Protein AF-Q6TP23-F1 (afdb_monomer_lite)

Structure (mmCIF, N/CA/C/O backbone):
data_AF-Q6TP23-F1
#
_entry.id   AF-Q6TP23-F1
#
loop_
_atom_site.group_PDB
_atom_site.id
_atom_site.type_symbol
_atom_site.label_atom_id
_atom_site.label_alt_id
_atom_site.label_comp_id
_atom_site.label_asym_id
_atom_site.label_entity_id
_atom_site.label_seq_id
_atom_site.pdbx_PDB_ins_code
_atom_site.Cartn_x
_atom_site.Cartn_y
_atom_site.Cartn_z
_atom_site.occupancy
_atom_site.B_iso_or_equiv
_atom_site.auth_seq_id
_atom_site.auth_comp_id
_atom_site.auth_asym_id
_atom_site.auth_atom_id
_atom_site.pdbx_PDB_model_num
ATOM 1 N N . MET A 1 1 ? 5.379 11.340 -31.613 1.00 33.22 1 MET A N 1
ATOM 2 C CA . MET A 1 1 ? 6.826 11.060 -31.700 1.00 33.22 1 MET A CA 1
ATOM 3 C C . MET A 1 1 ? 7.303 10.977 -30.271 1.00 33.22 1 MET A C 1
ATOM 5 O O . MET A 1 1 ? 7.475 12.017 -29.648 1.00 33.22 1 MET A O 1
ATOM 9 N N . ASP A 1 2 ? 7.389 9.763 -29.736 1.00 36.03 2 ASP A N 1
ATOM 10 C CA . ASP A 1 2 ? 7.805 9.546 -28.353 1.00 36.03 2 ASP A CA 1
ATOM 11 C C . ASP A 1 2 ? 9.316 9.738 -28.272 1.00 36.03 2 ASP A C 1
ATOM 13 O O . ASP A 1 2 ? 10.090 9.051 -28.941 1.00 36.03 2 ASP A O 1
ATOM 17 N N . SER A 1 3 ? 9.740 10.750 -27.520 1.00 38.44 3 SER A N 1
ATOM 18 C CA . SER A 1 3 ? 11.152 11.009 -27.288 1.00 38.44 3 SER A CA 1
ATOM 19 C C . SER A 1 3 ? 11.646 10.037 -26.224 1.00 38.44 3 SER A C 1
ATOM 21 O O . SER A 1 3 ? 11.425 10.254 -25.033 1.00 38.44 3 SER A O 1
ATOM 23 N N . ILE A 1 4 ? 12.328 8.975 -26.644 1.00 45.53 4 ILE A N 1
ATOM 24 C CA . ILE A 1 4 ? 13.200 8.216 -25.747 1.00 45.53 4 ILE A CA 1
ATOM 25 C C . ILE A 1 4 ? 14.318 9.177 -25.330 1.00 45.53 4 ILE A C 1
ATOM 27 O O . ILE A 1 4 ? 15.206 9.488 -26.123 1.00 45.53 4 ILE A O 1
ATOM 31 N N . SER A 1 5 ? 14.255 9.710 -24.111 1.00 45.00 5 SER A N 1
ATOM 32 C CA . SER A 1 5 ? 15.347 10.498 -23.541 1.00 45.00 5 SER A CA 1
ATOM 33 C C . SER A 1 5 ? 16.314 9.553 -22.839 1.00 45.00 5 SER A C 1
ATOM 35 O O . SER A 1 5 ? 15.939 8.878 -21.885 1.00 45.00 5 SER A O 1
ATOM 37 N N . THR A 1 6 ? 17.553 9.497 -23.317 1.00 44.66 6 THR A N 1
ATOM 38 C CA . THR A 1 6 ? 18.648 8.782 -22.648 1.00 44.66 6 THR A CA 1
ATOM 39 C C . THR A 1 6 ? 19.522 9.818 -21.942 1.00 44.66 6 THR A C 1
ATOM 41 O O . THR A 1 6 ? 20.080 10.680 -22.620 1.00 44.66 6 THR A O 1
ATOM 44 N N . SER A 1 7 ? 19.631 9.766 -20.612 1.00 44.66 7 SER A N 1
ATOM 45 C CA . SER A 1 7 ? 20.560 10.595 -19.827 1.00 44.66 7 SER A CA 1
ATOM 46 C C . SER A 1 7 ? 21.651 9.733 -19.180 1.00 44.66 7 SER A C 1
ATOM 48 O O . SER A 1 7 ? 21.477 8.532 -18.966 1.00 44.66 7 SER A O 1
ATOM 50 N N . PHE A 1 8 ? 22.817 10.337 -18.934 1.00 44.94 8 PHE A N 1
ATOM 51 C CA . PHE A 1 8 ? 23.915 9.728 -18.182 1.00 44.94 8 PHE A CA 1
ATOM 52 C C . PHE A 1 8 ? 23.836 10.218 -16.737 1.00 44.94 8 PHE A C 1
ATOM 54 O O . PHE A 1 8 ? 24.145 11.379 -16.481 1.00 44.94 8 PHE A O 1
ATOM 61 N N . GLU A 1 9 ? 23.466 9.336 -15.809 1.00 53.16 9 GLU A N 1
ATOM 62 C CA . GLU A 1 9 ? 23.389 9.677 -14.385 1.00 53.16 9 GLU A CA 1
ATOM 63 C C . GLU A 1 9 ? 24.645 9.227 -13.633 1.00 53.16 9 GLU A C 1
ATOM 65 O O . GLU A 1 9 ? 25.113 8.090 -13.765 1.00 53.16 9 GLU A O 1
ATOM 70 N N . TYR A 1 10 ? 25.207 10.135 -12.835 1.00 52.50 10 TYR A N 1
ATOM 71 C CA . TYR A 1 10 ? 26.407 9.891 -12.041 1.00 52.50 10 TYR A CA 1
ATOM 72 C C . TYR A 1 10 ? 26.031 9.465 -10.625 1.00 52.50 10 TYR A C 1
ATOM 74 O O . TYR A 1 10 ? 26.006 10.297 -9.733 1.00 52.50 10 TYR A O 1
ATOM 82 N N . GLY A 1 11 ? 25.827 8.166 -10.410 1.00 64.12 11 GLY A N 1
ATOM 83 C CA . GLY A 1 11 ? 25.657 7.603 -9.068 1.00 64.12 11 GLY A CA 1
ATOM 84 C C . GLY A 1 11 ? 24.251 7.084 -8.791 1.00 64.12 11 GLY A C 1
ATOM 85 O O . GLY A 1 11 ? 23.272 7.470 -9.417 1.00 64.12 11 GLY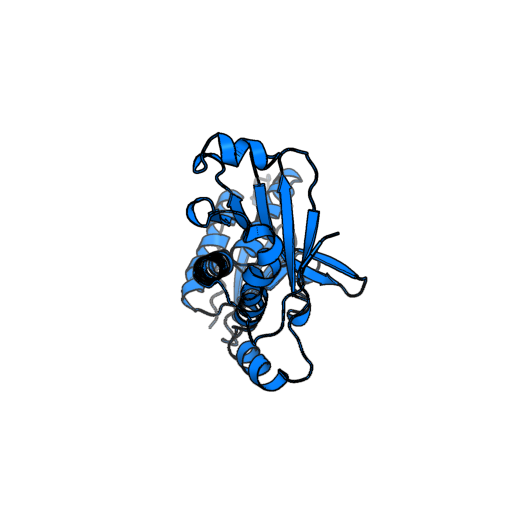 A O 1
ATOM 86 N N . LEU A 1 12 ? 24.158 6.129 -7.865 1.00 70.00 12 LEU A N 1
ATOM 87 C CA . LEU A 1 12 ? 22.912 5.425 -7.554 1.00 70.00 12 LEU A CA 1
ATOM 88 C C . LEU A 1 12 ? 21.881 6.309 -6.825 1.00 70.00 12 LEU A C 1
ATOM 90 O O . LEU A 1 12 ? 20.696 5.996 -6.850 1.00 70.00 12 LEU A O 1
ATOM 94 N N . SER A 1 13 ? 22.301 7.402 -6.184 1.00 72.19 13 SER A N 1
ATOM 95 C CA . SER A 1 13 ? 21.390 8.350 -5.524 1.00 72.19 13 SER A CA 1
ATOM 96 C C . SER A 1 13 ? 20.631 9.201 -6.545 1.00 72.19 13 SER A C 1
ATOM 98 O O . SER A 1 13 ? 19.446 9.484 -6.374 1.00 72.19 13 SER A O 1
ATOM 100 N N . GLU A 1 14 ? 21.307 9.563 -7.630 1.00 73.50 14 GLU A N 1
ATOM 101 C CA . GLU A 1 14 ? 20.796 10.315 -8.768 1.00 73.50 14 GLU A CA 1
ATOM 102 C C . GLU A 1 14 ? 19.734 9.490 -9.507 1.00 73.50 14 GLU A C 1
ATOM 104 O O . GLU A 1 14 ? 18.665 10.010 -9.814 1.00 73.50 14 GLU A O 1
ATOM 109 N N . ILE A 1 15 ? 19.948 8.172 -9.640 1.00 74.00 15 ILE A N 1
ATOM 110 C CA . ILE A 1 15 ? 18.939 7.211 -10.127 1.00 74.00 15 ILE A CA 1
ATOM 111 C C . ILE A 1 15 ? 17.637 7.319 -9.325 1.00 74.00 15 ILE A C 1
ATOM 113 O O . ILE A 1 15 ? 16.556 7.463 -9.893 1.00 74.00 15 ILE A O 1
ATOM 117 N N . MET A 1 16 ? 17.733 7.267 -7.994 1.00 77.94 16 MET A N 1
ATOM 118 C CA . MET A 1 16 ? 16.563 7.334 -7.109 1.00 77.94 16 MET A CA 1
ATOM 119 C C . MET A 1 16 ? 15.837 8.675 -7.225 1.00 77.94 16 MET A C 1
ATOM 121 O O . MET A 1 16 ? 14.608 8.733 -7.134 1.00 77.94 16 MET A O 1
ATOM 125 N N . TRP A 1 17 ? 16.595 9.761 -7.387 1.00 77.62 17 TRP A N 1
ATOM 126 C CA . TRP A 1 17 ? 16.044 11.100 -7.545 1.00 77.62 17 TRP A CA 1
ATOM 127 C C . TRP A 1 17 ? 15.316 11.259 -8.882 1.00 77.62 17 TRP A C 1
ATOM 129 O O . TRP A 1 17 ? 14.165 11.689 -8.872 1.00 77.62 17 TRP A O 1
ATOM 139 N N . GLU A 1 18 ? 15.926 10.842 -9.993 1.00 74.31 18 GLU A N 1
ATOM 140 C CA . GLU A 1 18 ? 15.329 10.914 -11.332 1.00 74.31 18 GLU A CA 1
ATOM 141 C C . GLU A 1 18 ? 14.050 10.083 -11.425 1.00 74.31 18 GLU A C 1
ATOM 143 O O . GLU A 1 18 ? 13.027 10.579 -11.890 1.00 74.31 18 GLU A O 1
ATOM 148 N N . VAL A 1 19 ? 14.038 8.850 -10.899 1.00 75.12 19 VAL A N 1
ATOM 149 C CA . VAL A 1 19 ? 12.806 8.037 -10.860 1.00 75.12 19 VAL A CA 1
ATOM 150 C C . VAL A 1 19 ? 11.687 8.789 -10.146 1.00 75.12 19 VAL A C 1
ATOM 152 O O . VAL A 1 19 ? 10.584 8.912 -10.679 1.00 75.12 19 VAL A O 1
ATOM 155 N N . ARG A 1 20 ? 11.970 9.352 -8.966 1.00 78.56 20 ARG A N 1
ATOM 156 C CA . ARG A 1 20 ? 10.987 10.145 -8.214 1.00 78.56 20 ARG A CA 1
ATOM 157 C C . ARG A 1 20 ? 10.549 11.389 -8.972 1.00 78.56 20 ARG A C 1
ATOM 159 O O . ARG A 1 20 ? 9.374 11.740 -8.918 1.00 78.56 20 ARG A O 1
ATOM 166 N N . ASP A 1 21 ? 11.468 12.080 -9.629 1.00 77.31 21 ASP A N 1
ATOM 167 C CA . ASP A 1 21 ? 11.173 13.305 -10.362 1.00 77.31 21 ASP A CA 1
ATOM 168 C C . ASP A 1 21 ? 10.304 13.025 -11.594 1.00 77.31 21 ASP A C 1
ATOM 170 O O . ASP A 1 21 ? 9.291 13.695 -11.800 1.00 77.31 21 ASP A O 1
ATOM 174 N N . VAL A 1 22 ? 10.606 11.968 -12.353 1.00 73.94 22 VAL A N 1
ATOM 175 C CA . VAL A 1 22 ? 9.767 11.518 -13.468 1.00 73.94 22 VAL A CA 1
ATOM 176 C C . VAL A 1 22 ? 8.383 11.115 -12.955 1.00 73.94 22 VAL A C 1
ATOM 178 O O . VAL A 1 22 ? 7.391 11.597 -13.506 1.00 73.94 22 VAL A O 1
ATOM 181 N N . ILE A 1 23 ? 8.292 10.325 -11.877 1.00 73.50 23 ILE A N 1
ATOM 182 C CA . ILE A 1 23 ? 7.012 9.951 -11.249 1.00 73.50 23 ILE A CA 1
ATOM 183 C C . ILE A 1 23 ? 6.206 11.200 -10.850 1.00 73.50 23 ILE A C 1
ATOM 185 O O . ILE A 1 23 ? 5.032 11.327 -11.201 1.00 73.50 23 ILE A O 1
ATOM 189 N N . LYS A 1 24 ? 6.835 12.182 -10.196 1.00 74.38 24 LYS A N 1
ATOM 190 C CA . LYS A 1 24 ? 6.180 13.443 -9.809 1.00 74.38 24 LYS A CA 1
ATOM 191 C C . LYS A 1 24 ? 5.717 14.256 -11.013 1.00 74.38 24 LYS A C 1
ATOM 193 O O . LYS A 1 24 ? 4.584 14.734 -11.028 1.00 74.38 24 LYS A O 1
ATOM 198 N N . LYS A 1 25 ? 6.559 14.384 -12.041 1.00 69.44 25 LYS A N 1
ATOM 199 C CA . LYS A 1 25 ? 6.236 15.092 -13.289 1.00 69.44 25 LYS A CA 1
ATOM 200 C C . LYS A 1 25 ? 5.057 14.451 -14.016 1.00 69.44 25 LYS A C 1
ATOM 202 O O . LYS A 1 25 ? 4.281 15.168 -14.649 1.00 69.44 25 LYS A O 1
ATOM 207 N N . VAL A 1 26 ? 4.908 13.125 -13.946 1.00 64.56 26 VAL A N 1
ATOM 208 C CA . VAL A 1 26 ? 3.738 12.441 -14.517 1.00 64.56 26 VAL A CA 1
ATOM 209 C C . VAL A 1 26 ? 2.519 12.445 -13.594 1.00 64.56 26 VAL A C 1
ATOM 211 O O . VAL A 1 26 ? 1.399 12.309 -14.081 1.00 64.56 26 VAL A O 1
ATOM 214 N N . GLY A 1 27 ? 2.699 12.688 -12.293 1.00 59.81 27 GLY A N 1
ATOM 215 C CA . GLY A 1 27 ? 1.609 12.826 -11.322 1.00 59.81 27 GLY A CA 1
ATOM 216 C C . GLY A 1 27 ? 0.589 13.914 -11.687 1.00 59.81 27 GLY A C 1
ATOM 217 O O . GLY A 1 27 ? -0.585 13.805 -11.341 1.00 59.81 27 GLY A O 1
ATOM 218 N N . HIS A 1 28 ? 0.991 14.917 -12.476 1.00 57.16 28 HIS A N 1
ATOM 219 C CA . HIS A 1 28 ? 0.093 15.945 -13.014 1.00 57.16 28 HIS A CA 1
ATOM 220 C C . HIS A 1 28 ? -0.960 15.424 -14.014 1.00 57.16 28 HIS A C 1
ATOM 222 O O . HIS A 1 28 ? -1.916 16.146 -14.291 1.00 57.16 28 HIS A O 1
ATOM 228 N N . TYR A 1 29 ? -0.822 14.201 -14.545 1.00 55.97 29 TYR A N 1
ATOM 229 C CA . TYR A 1 29 ? -1.768 13.609 -15.506 1.00 55.97 29 TYR A CA 1
ATOM 230 C C . TYR A 1 29 ? -2.930 12.829 -14.848 1.00 55.97 29 TYR A C 1
ATOM 232 O O . TYR A 1 29 ? -3.786 12.310 -15.554 1.00 55.97 29 TYR A O 1
ATOM 240 N N . TYR A 1 30 ? -3.012 12.825 -13.508 1.00 53.94 30 TYR A N 1
ATOM 241 C CA . TYR A 1 30 ? -4.154 12.410 -12.671 1.00 53.94 30 TYR A CA 1
ATOM 242 C C . TYR A 1 30 ? -4.983 11.207 -13.160 1.00 53.94 30 TYR A C 1
ATOM 244 O O . TYR A 1 30 ? -6.162 11.326 -13.512 1.00 53.94 30 TYR A O 1
ATOM 252 N N . THR A 1 31 ? -4.419 10.015 -13.000 1.00 58.22 31 THR A N 1
ATOM 253 C CA . THR A 1 31 ? -5.204 8.811 -12.695 1.00 58.22 31 THR A CA 1
ATOM 254 C C . THR A 1 31 ? -4.613 8.135 -11.471 1.00 58.22 31 THR A C 1
ATOM 256 O O . THR A 1 31 ? -3.393 8.081 -11.330 1.00 58.22 31 THR A O 1
ATOM 259 N N . GLU A 1 32 ? -5.473 7.643 -10.585 1.00 69.94 32 GLU A N 1
ATOM 260 C CA . GLU A 1 32 ? -5.062 6.962 -9.352 1.00 69.94 32 GLU A CA 1
ATOM 261 C C . GLU A 1 32 ? -4.487 5.574 -9.660 1.00 69.94 32 GLU A C 1
ATOM 263 O O . GLU A 1 32 ? -3.600 5.113 -8.956 1.00 69.94 32 GLU A O 1
ATOM 268 N N . ASP A 1 33 ? -4.889 4.951 -10.768 1.00 84.62 33 ASP A N 1
ATOM 269 C CA . ASP A 1 33 ? -4.410 3.629 -11.185 1.00 84.62 33 ASP A CA 1
ATOM 270 C C . ASP A 1 33 ? -3.116 3.693 -12.027 1.00 84.62 33 ASP A C 1
ATOM 272 O O . ASP A 1 33 ? -2.962 2.962 -13.004 1.00 84.62 33 ASP A O 1
ATOM 276 N N . MET A 1 34 ? -2.187 4.600 -11.706 1.00 83.00 34 MET A N 1
ATOM 277 C CA . MET A 1 34 ? -0.880 4.633 -12.378 1.00 83.00 34 MET A CA 1
ATOM 278 C C . MET A 1 34 ? -0.131 3.315 -12.139 1.00 83.00 34 MET A C 1
ATOM 280 O O . MET A 1 34 ? -0.075 2.833 -11.003 1.00 83.00 34 MET A O 1
ATOM 284 N N . HIS A 1 35 ? 0.473 2.772 -13.199 1.00 87.88 35 HIS A N 1
ATOM 285 C CA . HIS A 1 35 ? 1.280 1.555 -13.142 1.00 87.88 35 HIS A CA 1
ATOM 286 C C . HIS A 1 35 ? 2.760 1.876 -13.351 1.00 87.88 35 HIS A C 1
ATOM 288 O O . HIS A 1 35 ? 3.132 2.537 -14.321 1.00 87.88 35 HIS A O 1
ATOM 294 N N . ILE A 1 36 ? 3.598 1.410 -12.426 1.00 88.19 36 ILE A N 1
ATOM 295 C CA . ILE A 1 36 ? 5.059 1.476 -12.521 1.00 88.19 36 ILE A CA 1
ATOM 296 C C . ILE A 1 36 ? 5.606 0.069 -12.749 1.00 88.19 36 ILE A C 1
ATOM 298 O O . ILE A 1 36 ? 5.349 -0.833 -11.960 1.00 88.19 36 ILE A O 1
ATOM 302 N N . SER A 1 37 ? 6.397 -0.127 -13.795 1.00 88.81 37 SER A N 1
ATOM 303 C CA . SER A 1 37 ? 7.132 -1.372 -14.016 1.00 88.81 37 SER A CA 1
ATOM 304 C C . SER A 1 37 ? 8.625 -1.122 -13.835 1.00 88.81 37 SER A C 1
ATOM 306 O O . SER A 1 37 ? 9.180 -0.224 -14.462 1.00 88.81 37 SER A O 1
ATOM 308 N N . ILE A 1 38 ? 9.270 -1.902 -12.968 1.00 86.62 38 ILE A N 1
ATOM 309 C CA . ILE A 1 38 ? 10.708 -1.865 -12.705 1.00 86.62 38 ILE A CA 1
ATOM 310 C C . ILE A 1 38 ? 11.300 -3.208 -13.120 1.00 86.62 38 ILE A C 1
ATOM 312 O O . ILE A 1 38 ? 10.941 -4.250 -12.574 1.00 86.62 38 ILE A O 1
ATOM 316 N N . LYS A 1 39 ? 12.246 -3.178 -14.064 1.00 86.69 39 LYS A N 1
ATOM 317 C CA . LYS A 1 39 ? 12.964 -4.366 -14.539 1.00 86.69 39 LYS A CA 1
ATOM 318 C C . LYS A 1 39 ? 14.474 -4.154 -14.533 1.00 86.69 39 LYS A C 1
ATOM 320 O O . LYS A 1 39 ? 15.004 -3.245 -15.167 1.00 86.69 39 LYS A O 1
ATOM 325 N N . HIS A 1 40 ? 15.184 -5.028 -13.837 1.00 83.12 40 HIS A N 1
ATOM 326 C CA . HIS A 1 40 ? 16.628 -5.021 -13.664 1.00 83.12 40 HIS A CA 1
ATOM 327 C C . HIS A 1 40 ? 17.250 -5.937 -14.722 1.00 83.12 40 HIS A C 1
ATOM 329 O O . HIS A 1 40 ? 17.404 -7.141 -14.525 1.00 83.12 40 HIS A O 1
ATOM 335 N N . THR A 1 41 ? 17.640 -5.354 -15.853 1.00 82.06 41 THR A N 1
ATOM 336 C CA . THR A 1 41 ? 18.361 -6.034 -16.938 1.00 82.06 41 THR A CA 1
ATOM 337 C C . THR A 1 41 ? 19.825 -5.595 -16.915 1.00 82.06 41 THR A C 1
ATOM 339 O O . THR A 1 41 ? 20.288 -4.890 -17.808 1.00 82.06 41 THR A O 1
ATOM 342 N N . TYR A 1 42 ? 20.565 -5.944 -15.857 1.00 78.75 42 TYR A N 1
ATOM 343 C CA . TYR A 1 42 ? 21.884 -5.355 -15.596 1.00 78.75 42 TYR A CA 1
ATOM 344 C C . TYR A 1 42 ? 22.837 -5.363 -16.809 1.00 78.75 42 TYR A C 1
ATOM 346 O O . TYR A 1 42 ? 22.924 -6.369 -17.515 1.00 78.75 42 TYR A O 1
ATOM 354 N N . PRO A 1 43 ? 23.586 -4.266 -17.044 1.00 73.50 43 PRO A N 1
ATOM 355 C CA . PRO A 1 43 ? 23.718 -3.056 -16.211 1.00 73.50 43 PRO A CA 1
ATOM 356 C C . PRO A 1 43 ? 22.556 -2.050 -16.344 1.00 73.50 43 PRO A C 1
ATOM 358 O O . PRO A 1 43 ? 22.623 -0.947 -15.800 1.00 73.50 43 PRO A O 1
ATOM 361 N N . TRP A 1 44 ? 21.508 -2.415 -17.080 1.00 79.06 44 TRP A N 1
ATOM 362 C CA . TRP A 1 44 ? 20.349 -1.582 -17.364 1.00 79.06 44 TRP A CA 1
ATOM 363 C C . TRP A 1 44 ? 19.258 -1.774 -16.321 1.00 79.06 44 TRP A C 1
ATOM 365 O O . TRP A 1 44 ? 18.989 -2.888 -15.871 1.00 79.06 44 TRP A O 1
ATOM 375 N N . ILE A 1 45 ? 18.599 -0.681 -15.969 1.00 79.50 45 ILE A N 1
ATOM 376 C CA . ILE A 1 45 ? 17.376 -0.697 -15.178 1.00 79.50 45 ILE A CA 1
ATOM 377 C C . ILE A 1 45 ? 16.324 0.033 -15.993 1.00 79.50 45 ILE A C 1
ATOM 379 O O . ILE A 1 45 ? 16.533 1.169 -16.421 1.00 79.50 45 ILE A O 1
ATOM 383 N N . HIS A 1 46 ? 15.221 -0.654 -16.243 1.00 82.31 46 HIS A N 1
ATOM 384 C CA . HIS A 1 46 ? 14.087 -0.139 -16.985 1.00 82.31 46 HIS A CA 1
ATOM 385 C C . HIS A 1 46 ? 13.028 0.278 -15.978 1.00 82.31 46 HIS A C 1
ATOM 387 O O . HIS A 1 46 ? 12.609 -0.543 -15.161 1.00 82.31 46 HIS A O 1
ATOM 393 N N . VAL A 1 47 ? 12.623 1.543 -16.032 1.00 81.25 47 VAL A N 1
ATOM 394 C CA . VAL A 1 47 ? 11.480 2.050 -15.276 1.00 81.25 47 VAL A CA 1
ATOM 395 C C . VAL A 1 47 ? 10.458 2.563 -16.275 1.00 81.25 47 VAL A C 1
ATOM 397 O O . VAL A 1 47 ? 10.690 3.571 -16.944 1.00 81.25 47 VAL A O 1
ATOM 400 N N . ASP A 1 48 ? 9.338 1.859 -16.379 1.00 83.38 48 ASP A N 1
ATOM 401 C CA . ASP A 1 48 ? 8.231 2.219 -17.253 1.00 83.38 48 ASP A CA 1
ATOM 402 C C . ASP A 1 48 ? 7.081 2.788 -16.431 1.00 83.38 48 ASP A C 1
ATOM 404 O O . ASP A 1 48 ? 6.630 2.185 -15.457 1.00 83.38 48 ASP A O 1
ATOM 408 N N . LEU A 1 49 ? 6.581 3.944 -16.857 1.00 82.00 49 LEU A N 1
ATOM 409 C CA . LEU A 1 49 ? 5.370 4.552 -16.319 1.00 82.00 49 LEU A CA 1
ATOM 410 C C . LEU A 1 49 ? 4.252 4.391 -17.340 1.00 82.00 49 LEU A C 1
ATOM 412 O O . LEU A 1 49 ? 4.335 4.924 -18.452 1.00 82.00 49 LEU A O 1
ATOM 416 N N . ILE A 1 50 ? 3.218 3.651 -16.951 1.00 81.56 50 ILE A N 1
ATOM 417 C CA . ILE A 1 50 ? 2.093 3.277 -17.801 1.00 81.56 50 ILE A CA 1
ATOM 418 C C . ILE A 1 50 ? 0.845 3.985 -17.278 1.00 81.56 50 ILE A C 1
ATOM 420 O O . ILE A 1 50 ? 0.401 3.768 -16.149 1.00 81.56 50 ILE A O 1
ATOM 424 N N . HIS A 1 51 ? 0.267 4.842 -18.121 1.00 78.44 51 HIS A N 1
ATOM 425 C CA . HIS A 1 51 ? -0.966 5.546 -17.790 1.00 78.44 51 HIS A CA 1
ATOM 426 C C . HIS A 1 51 ? -2.189 4.705 -18.196 1.00 78.44 51 HIS A C 1
ATOM 428 O O . HIS A 1 51 ? -2.321 4.373 -19.376 1.00 78.44 51 HIS A O 1
ATOM 434 N N . PRO A 1 52 ? -3.155 4.446 -17.297 1.00 76.38 52 PRO A N 1
ATOM 435 C CA . PRO A 1 52 ? -4.279 3.537 -17.553 1.00 76.38 52 PRO A CA 1
ATOM 436 C C . PRO A 1 52 ? -5.222 4.006 -18.673 1.00 76.38 52 PRO A C 1
ATOM 438 O O . PRO A 1 52 ? -5.981 3.216 -19.223 1.00 76.38 52 PRO A O 1
ATOM 441 N N . ARG A 1 53 ? -5.199 5.302 -19.020 1.00 75.06 53 ARG A N 1
ATOM 442 C CA . ARG A 1 53 ? -6.122 5.906 -20.004 1.00 75.06 53 ARG A CA 1
ATOM 443 C C . ARG A 1 53 ? -5.506 6.462 -21.280 1.00 75.06 53 ARG A C 1
ATOM 445 O O . ARG A 1 53 ? -6.242 6.741 -22.221 1.00 75.06 53 ARG A O 1
ATOM 452 N N . ILE A 1 54 ? -4.205 6.728 -21.294 1.00 73.25 54 ILE A N 1
ATOM 453 C CA . ILE A 1 54 ? -3.575 7.425 -22.420 1.00 73.25 54 ILE A CA 1
ATOM 454 C C . ILE A 1 54 ? -2.750 6.381 -23.151 1.00 73.25 54 ILE A C 1
ATOM 456 O O . ILE A 1 54 ? -1.593 6.144 -22.817 1.00 73.25 54 ILE A O 1
ATOM 460 N N . SER A 1 55 ? -3.376 5.731 -24.131 1.00 63.62 55 SER A N 1
ATOM 461 C CA . SER A 1 55 ? -2.698 4.787 -25.017 1.00 63.62 55 SER A CA 1
ATOM 462 C C . SER A 1 55 ? -1.551 5.507 -25.733 1.00 63.62 55 SER A C 1
ATOM 464 O O . SER A 1 55 ? -1.800 6.463 -26.469 1.00 63.62 55 SER A O 1
ATOM 466 N N . GLY A 1 56 ? -0.310 5.080 -25.490 1.00 61.34 56 GLY A N 1
ATOM 467 C CA . GLY A 1 56 ? 0.905 5.737 -25.992 1.00 61.34 56 GLY A CA 1
ATOM 468 C C . GLY A 1 56 ? 1.648 6.588 -24.956 1.00 61.34 56 GLY A C 1
ATOM 469 O O . GLY A 1 56 ? 2.768 7.010 -25.216 1.00 61.34 56 GLY A O 1
ATOM 470 N N . PHE A 1 57 ? 1.092 6.798 -23.757 1.00 65.56 57 PHE A N 1
ATOM 471 C CA . PHE A 1 57 ? 1.868 7.332 -22.637 1.00 65.56 57 PHE A CA 1
ATOM 472 C C . PHE A 1 57 ? 2.735 6.216 -22.051 1.00 65.56 57 PHE A C 1
ATOM 474 O O . PHE A 1 57 ? 2.370 5.564 -21.076 1.00 65.56 57 PHE A O 1
ATOM 481 N N . HIS A 1 58 ? 3.878 5.996 -22.690 1.00 60.25 58 HIS A N 1
ATOM 482 C CA . HIS A 1 58 ? 4.952 5.163 -22.175 1.00 60.25 58 HIS A CA 1
ATOM 483 C C . HIS A 1 58 ? 6.158 6.062 -21.960 1.00 60.25 58 HIS A C 1
ATOM 485 O O . HIS A 1 58 ? 6.876 6.409 -22.897 1.00 60.25 58 HIS A O 1
ATOM 491 N N . LYS A 1 59 ? 6.355 6.491 -20.713 1.00 66.62 59 LYS A N 1
ATOM 492 C CA . LYS A 1 59 ? 7.628 7.094 -20.329 1.00 66.62 59 LYS A CA 1
ATOM 493 C C . LYS A 1 59 ? 8.510 5.992 -19.779 1.00 66.62 59 LYS A C 1
ATOM 495 O O . LYS A 1 59 ? 8.351 5.589 -18.632 1.00 66.62 59 LYS A O 1
ATOM 500 N N . THR A 1 60 ? 9.402 5.513 -20.634 1.00 62.28 60 THR A N 1
ATOM 501 C CA . THR A 1 60 ? 10.489 4.617 -20.254 1.00 62.28 60 THR A CA 1
ATOM 502 C C . THR A 1 60 ? 11.699 5.464 -19.903 1.00 62.28 60 THR A C 1
ATOM 504 O O . THR A 1 60 ? 12.255 6.145 -20.769 1.00 62.28 60 THR A O 1
ATOM 507 N N . THR A 1 61 ? 12.120 5.412 -18.646 1.00 66.62 61 THR A N 1
ATOM 508 C CA . THR A 1 61 ? 13.420 5.934 -18.232 1.00 66.62 61 THR A CA 1
ATOM 509 C C . THR A 1 61 ? 14.380 4.756 -18.121 1.00 66.62 61 THR A C 1
ATOM 511 O O . THR A 1 61 ? 14.138 3.806 -17.374 1.00 66.62 61 THR A O 1
ATOM 514 N N . PHE A 1 62 ? 15.475 4.809 -18.879 1.00 63.53 62 PHE A N 1
ATOM 515 C CA . PHE A 1 62 ? 16.589 3.876 -18.729 1.00 63.53 62 PHE A CA 1
ATOM 516 C C . PHE A 1 62 ? 17.580 4.471 -17.754 1.00 63.53 62 PHE A C 1
ATOM 518 O O . PHE A 1 62 ? 18.043 5.592 -17.965 1.00 63.53 62 PHE A O 1
ATOM 525 N N . ILE A 1 63 ? 17.930 3.715 -16.719 1.00 65.19 63 ILE A N 1
ATOM 526 C CA . ILE A 1 63 ? 18.886 4.187 -15.732 1.00 65.19 63 ILE A CA 1
ATOM 527 C C . ILE A 1 63 ? 20.055 3.221 -15.641 1.00 65.19 63 ILE A C 1
ATOM 529 O O . ILE A 1 63 ? 19.894 2.008 -15.492 1.00 65.19 63 ILE A O 1
ATOM 533 N N . PHE A 1 64 ? 21.251 3.776 -15.808 1.00 65.94 64 PHE A N 1
ATOM 534 C CA . PHE A 1 64 ? 22.489 3.025 -15.915 1.00 65.94 64 PHE A CA 1
ATOM 535 C C . PHE A 1 64 ? 23.106 2.826 -14.536 1.00 65.94 64 PHE A C 1
ATOM 537 O O . PHE A 1 64 ? 23.397 3.795 -13.840 1.00 65.94 64 PHE A O 1
ATOM 544 N N . SER A 1 65 ? 23.363 1.577 -14.146 1.00 61.91 65 SER A N 1
ATOM 545 C CA . SER A 1 65 ? 23.816 1.297 -12.782 1.00 61.91 65 SER A CA 1
ATOM 546 C C . SER A 1 65 ? 25.277 1.680 -12.518 1.00 61.91 65 SER A C 1
ATOM 548 O O . SER A 1 65 ? 25.594 2.072 -11.397 1.00 61.91 65 SER A O 1
ATOM 550 N N . ARG A 1 66 ? 26.195 1.522 -13.497 1.00 67.69 66 ARG A N 1
ATOM 551 C CA . ARG A 1 66 ? 27.637 1.800 -13.304 1.00 67.69 66 ARG A CA 1
ATOM 552 C C . ARG A 1 66 ? 28.488 1.789 -14.589 1.00 67.69 66 ARG A C 1
ATOM 554 O O . ARG A 1 66 ? 28.429 0.838 -15.370 1.00 67.69 66 ARG A O 1
ATOM 561 N N . THR A 1 67 ? 29.404 2.755 -14.724 1.00 73.50 67 THR A N 1
ATOM 562 C CA . THR A 1 67 ? 30.581 2.680 -15.622 1.00 73.50 67 THR A CA 1
ATOM 563 C C . THR A 1 67 ? 31.877 2.631 -14.826 1.00 73.50 67 THR A C 1
ATOM 565 O O . THR A 1 67 ? 32.017 3.360 -13.845 1.00 73.50 67 THR A O 1
ATOM 568 N N . LEU A 1 68 ? 32.860 1.849 -15.274 1.00 72.88 68 LEU A N 1
ATOM 569 C CA . LEU A 1 68 ? 34.226 1.900 -14.750 1.00 72.88 68 LEU A CA 1
ATOM 570 C C . LEU A 1 68 ? 35.227 2.239 -15.861 1.00 72.88 68 LEU A C 1
ATOM 572 O O . LEU A 1 68 ? 35.097 1.712 -16.971 1.00 72.88 68 LEU A O 1
ATOM 576 N N . PRO A 1 69 ? 36.249 3.068 -15.581 1.00 76.56 69 PRO A N 1
ATOM 577 C CA . PRO A 1 69 ? 37.344 3.266 -16.516 1.00 76.56 69 PRO A CA 1
ATOM 578 C C . PRO A 1 69 ? 38.136 1.961 -16.662 1.00 76.56 69 PRO A C 1
ATOM 580 O O . PRO A 1 69 ? 38.515 1.319 -15.679 1.00 76.56 69 PRO A O 1
ATOM 583 N N . LYS A 1 70 ? 38.377 1.561 -17.906 1.00 78.62 70 LYS A N 1
ATOM 584 C CA . LYS A 1 70 ? 39.269 0.474 -18.309 1.00 78.62 70 LYS A CA 1
ATOM 585 C C . LYS A 1 70 ? 40.342 1.039 -19.250 1.00 78.62 70 LYS A C 1
ATOM 587 O O . LYS A 1 70 ? 40.161 2.135 -19.782 1.00 78.62 70 LYS A O 1
ATOM 592 N N . PRO A 1 71 ? 41.469 0.331 -19.457 1.00 82.19 71 PRO A N 1
ATOM 593 C CA . PRO A 1 71 ? 42.553 0.814 -20.319 1.00 82.19 71 PRO A CA 1
ATOM 594 C C . PRO A 1 71 ? 42.123 1.171 -21.752 1.00 82.19 71 PRO A C 1
ATOM 596 O O . PRO A 1 71 ? 42.756 2.005 -22.385 1.00 82.19 71 PRO A O 1
ATOM 599 N N . ASP A 1 72 ? 41.042 0.568 -22.250 1.00 85.62 72 ASP A N 1
ATOM 600 C CA . ASP A 1 72 ? 40.461 0.795 -23.576 1.00 85.62 72 ASP A CA 1
ATOM 601 C C . ASP A 1 72 ? 39.208 1.699 -23.558 1.00 85.62 72 ASP A C 1
ATOM 603 O O . ASP A 1 72 ? 38.466 1.753 -24.538 1.00 85.62 72 ASP A O 1
ATOM 607 N N . GLY A 1 73 ? 38.959 2.408 -22.451 1.00 79.50 73 GLY A N 1
ATOM 608 C CA . GLY A 1 73 ? 37.863 3.369 -22.299 1.00 79.50 73 GLY A CA 1
ATOM 609 C C . GLY A 1 73 ? 36.902 3.048 -21.153 1.00 79.50 73 GLY A C 1
ATOM 610 O O . GLY A 1 73 ? 37.137 2.168 -20.328 1.00 79.50 73 GLY A O 1
ATOM 611 N N . LEU A 1 74 ? 35.794 3.785 -21.072 1.00 80.31 74 LEU A N 1
ATOM 612 C CA . LEU A 1 74 ? 34.732 3.504 -20.101 1.00 80.31 74 LEU A CA 1
ATOM 613 C C . LEU A 1 74 ? 33.977 2.233 -20.506 1.00 80.31 74 LEU A C 1
ATOM 615 O O . LEU A 1 74 ? 33.515 2.110 -21.640 1.00 80.31 74 LEU A O 1
ATOM 619 N N . LYS A 1 75 ? 33.828 1.291 -19.570 1.00 77.44 75 LYS A N 1
ATOM 620 C CA . LYS A 1 75 ? 33.024 0.079 -19.757 1.00 77.44 75 LYS A CA 1
ATOM 621 C C . LYS A 1 75 ? 31.866 0.057 -18.777 1.00 77.44 75 LYS A C 1
ATOM 623 O O . LYS A 1 75 ? 32.041 0.326 -17.586 1.00 77.44 75 LYS A O 1
ATOM 628 N N . TRP A 1 76 ? 30.703 -0.327 -19.280 1.00 77.25 76 TRP A N 1
ATOM 629 C CA . TRP A 1 76 ? 29.561 -0.683 -18.453 1.00 77.25 76 TRP A CA 1
ATOM 630 C C . TRP A 1 76 ? 29.873 -1.950 -17.672 1.00 77.25 76 TRP A C 1
ATOM 632 O O . TRP A 1 76 ? 30.439 -2.900 -18.216 1.00 77.25 76 TRP A O 1
ATOM 642 N N . VAL A 1 77 ? 29.520 -1.953 -16.394 1.00 76.56 77 VAL A N 1
ATOM 643 C CA . VAL A 1 77 ? 29.712 -3.115 -15.529 1.00 76.56 77 VAL A CA 1
ATOM 644 C C . VAL A 1 77 ? 28.438 -3.388 -14.754 1.00 76.56 77 VAL A C 1
ATOM 646 O O . VAL A 1 77 ? 27.706 -2.464 -14.400 1.00 76.56 77 VAL A O 1
ATOM 649 N N . SER A 1 78 ? 28.188 -4.664 -14.479 1.00 78.50 78 SER A N 1
ATOM 650 C CA . SER A 1 78 ? 27.091 -5.063 -13.606 1.00 78.50 78 SER A CA 1
ATOM 651 C C . SER A 1 78 ? 27.241 -4.416 -12.222 1.00 78.50 78 SER A C 1
ATOM 653 O O . SER A 1 78 ? 28.373 -4.243 -11.750 1.00 78.50 78 SER A O 1
ATOM 655 N N . PRO A 1 79 ? 26.125 -4.070 -11.561 1.00 79.25 79 PRO A N 1
ATOM 656 C CA . PRO A 1 79 ? 26.163 -3.560 -10.201 1.00 79.25 79 PRO A CA 1
ATOM 657 C C . PRO A 1 79 ? 26.778 -4.595 -9.255 1.00 79.25 79 PRO A C 1
ATOM 659 O O . PRO A 1 79 ? 26.560 -5.802 -9.399 1.00 79.25 79 PRO A O 1
ATOM 662 N N . SER A 1 80 ? 27.544 -4.109 -8.280 1.00 81.75 80 SER A N 1
ATOM 663 C CA . SER A 1 80 ? 27.992 -4.912 -7.141 1.00 81.75 80 SER A CA 1
ATOM 664 C C . SER A 1 80 ? 26.809 -5.302 -6.245 1.00 81.75 80 SER A C 1
ATOM 666 O O . SER A 1 80 ? 25.723 -4.742 -6.367 1.00 81.75 80 SER A O 1
ATOM 668 N N . GLU A 1 81 ? 27.001 -6.225 -5.301 1.00 83.50 81 GLU A N 1
ATOM 669 C CA . GLU A 1 81 ? 25.935 -6.590 -4.349 1.00 83.50 81 GLU A CA 1
ATOM 670 C C . GLU A 1 81 ? 25.454 -5.397 -3.507 1.00 83.50 81 GLU A C 1
ATOM 672 O O . GLU A 1 81 ? 24.260 -5.261 -3.253 1.00 83.50 81 GLU A O 1
ATOM 677 N N . ALA A 1 82 ? 26.359 -4.482 -3.143 1.00 81.75 82 ALA A N 1
ATOM 678 C CA . ALA A 1 82 ? 25.993 -3.244 -2.456 1.00 81.75 82 ALA A CA 1
ATOM 679 C C . ALA A 1 82 ? 25.120 -2.337 -3.340 1.00 81.75 82 ALA A C 1
ATOM 681 O O . ALA A 1 82 ? 24.141 -1.759 -2.868 1.00 81.75 82 ALA A O 1
ATOM 682 N N . ASP A 1 83 ? 25.442 -2.261 -4.634 1.00 78.75 83 ASP A N 1
ATOM 683 C CA . ASP A 1 83 ? 24.657 -1.501 -5.603 1.00 78.75 83 ASP A CA 1
ATOM 684 C C . ASP A 1 83 ? 23.257 -2.125 -5.756 1.00 78.75 83 ASP A C 1
ATOM 686 O O . ASP A 1 83 ? 22.262 -1.409 -5.727 1.00 78.75 83 ASP A O 1
ATOM 690 N N . LYS A 1 84 ? 23.154 -3.460 -5.843 1.00 81.81 84 LYS A N 1
ATOM 691 C CA . LYS A 1 84 ? 21.867 -4.177 -5.919 1.00 81.81 84 LYS A CA 1
ATOM 692 C C . LYS A 1 84 ? 20.998 -3.948 -4.687 1.00 81.81 84 LYS A C 1
ATOM 694 O O . LYS A 1 84 ? 19.799 -3.728 -4.834 1.00 81.81 84 LYS A O 1
ATOM 699 N N . TRP A 1 85 ? 21.596 -3.975 -3.495 1.00 82.50 85 TRP A N 1
ATOM 700 C CA . TRP A 1 85 ? 20.881 -3.677 -2.258 1.00 82.50 85 TRP A CA 1
ATOM 701 C C . TRP A 1 85 ? 20.304 -2.264 -2.292 1.00 82.50 85 TRP A C 1
ATOM 703 O O . TRP A 1 85 ? 19.114 -2.095 -2.052 1.00 82.50 85 TRP A O 1
ATOM 713 N N . MET A 1 86 ? 21.088 -1.258 -2.688 1.00 80.00 86 MET A N 1
ATOM 714 C CA . MET A 1 86 ? 20.554 0.099 -2.790 1.00 80.00 86 MET A CA 1
ATOM 715 C C . MET A 1 86 ? 19.485 0.207 -3.881 1.00 80.00 86 MET A C 1
ATOM 717 O O . MET A 1 86 ? 18.474 0.859 -3.667 1.00 80.00 86 MET A O 1
ATOM 721 N N . LEU A 1 87 ? 19.654 -0.473 -5.016 1.00 80.38 87 LEU A N 1
ATOM 722 C CA . LEU A 1 87 ? 18.661 -0.500 -6.092 1.00 80.38 87 LEU A CA 1
ATOM 723 C C . LEU A 1 87 ? 17.331 -1.150 -5.688 1.00 80.38 87 LEU A C 1
ATOM 725 O O . LEU A 1 87 ? 16.314 -0.773 -6.254 1.00 80.38 87 LEU A O 1
ATOM 729 N N . SER A 1 88 ? 17.296 -2.044 -4.693 1.00 81.62 88 SER A N 1
ATOM 730 C CA . SER A 1 88 ? 16.021 -2.559 -4.155 1.00 81.62 88 SER A CA 1
ATOM 731 C C . SER A 1 88 ? 15.152 -1.482 -3.490 1.00 81.62 88 SER A C 1
ATOM 733 O O . SER A 1 88 ? 13.948 -1.663 -3.332 1.00 81.62 88 SER A O 1
ATOM 735 N N . GLU A 1 89 ? 15.710 -0.310 -3.174 1.00 84.25 89 GLU A N 1
ATOM 736 C CA . GLU A 1 89 ? 14.924 0.836 -2.709 1.00 84.25 89 GLU A CA 1
ATOM 737 C C . GLU A 1 89 ? 14.018 1.420 -3.804 1.00 84.25 89 GLU A C 1
ATOM 739 O O . GLU A 1 89 ? 13.053 2.117 -3.480 1.00 84.25 89 GLU A O 1
ATOM 744 N N . LEU A 1 90 ? 14.286 1.125 -5.084 1.00 82.94 90 LEU A N 1
ATOM 745 C CA . LEU A 1 90 ? 13.390 1.485 -6.185 1.00 82.94 90 LEU A CA 1
ATOM 746 C C . LEU A 1 90 ? 12.027 0.810 -6.033 1.00 82.94 90 LEU A C 1
ATOM 748 O O . LEU A 1 90 ? 11.010 1.462 -6.264 1.00 82.94 90 LEU A O 1
ATOM 752 N N . ASP A 1 91 ? 12.000 -0.440 -5.568 1.00 85.38 91 ASP A N 1
ATOM 753 C CA . ASP A 1 91 ? 10.762 -1.177 -5.317 1.00 85.38 91 ASP A CA 1
ATOM 754 C C . ASP A 1 91 ? 9.925 -0.430 -4.272 1.00 85.38 91 ASP A C 1
ATOM 756 O O . ASP A 1 91 ? 8.743 -0.160 -4.483 1.00 85.38 91 ASP A O 1
ATOM 760 N N . ARG A 1 92 ? 10.559 0.022 -3.181 1.00 84.31 92 ARG A N 1
ATOM 761 C CA . ARG A 1 92 ? 9.893 0.840 -2.156 1.00 84.31 92 ARG A CA 1
ATOM 762 C C . ARG A 1 92 ? 9.368 2.158 -2.727 1.00 84.31 92 ARG A C 1
ATOM 764 O O . ARG A 1 92 ? 8.261 2.563 -2.389 1.00 84.31 92 ARG A O 1
ATOM 771 N N . ILE A 1 93 ? 10.138 2.829 -3.585 1.00 84.94 93 ILE A N 1
ATOM 772 C CA . ILE A 1 93 ? 9.695 4.068 -4.242 1.00 84.94 93 ILE A CA 1
ATOM 773 C C . ILE A 1 93 ? 8.477 3.802 -5.131 1.00 84.94 93 ILE A C 1
ATOM 775 O O . ILE A 1 93 ? 7.534 4.584 -5.094 1.00 84.94 93 ILE A O 1
ATOM 779 N N . ALA A 1 94 ? 8.451 2.708 -5.891 1.00 85.56 94 ALA A N 1
ATOM 780 C CA . ALA A 1 94 ? 7.273 2.365 -6.681 1.00 85.56 94 ALA A CA 1
ATOM 781 C C . ALA A 1 94 ? 6.052 2.111 -5.784 1.00 85.56 94 ALA A C 1
ATOM 783 O O . ALA A 1 94 ? 4.983 2.649 -6.065 1.00 85.56 94 ALA A O 1
ATOM 784 N N . PHE A 1 95 ? 6.224 1.363 -4.684 1.00 87.19 95 PHE A N 1
ATOM 785 C CA . PHE A 1 95 ? 5.165 1.079 -3.698 1.00 87.19 95 PHE A CA 1
ATOM 786 C C . PHE A 1 95 ? 4.594 2.340 -3.056 1.00 87.19 95 PHE A C 1
ATOM 788 O O . PHE A 1 95 ? 3.395 2.411 -2.792 1.00 87.19 95 PHE A O 1
ATOM 795 N N . ASP A 1 96 ? 5.446 3.335 -2.838 1.00 85.88 96 ASP A N 1
ATOM 796 C CA . ASP A 1 96 ? 5.069 4.619 -2.268 1.00 85.88 96 ASP A CA 1
ATOM 797 C C . ASP A 1 96 ? 4.297 5.515 -3.247 1.00 85.88 96 ASP A C 1
ATOM 799 O O . ASP A 1 96 ? 3.530 6.373 -2.814 1.00 85.88 96 ASP A O 1
ATOM 803 N N . GLU A 1 97 ? 4.520 5.393 -4.553 1.00 83.88 97 GLU A N 1
ATOM 804 C CA . GLU A 1 97 ? 4.046 6.394 -5.515 1.00 83.88 97 GLU A CA 1
ATOM 805 C C . GLU A 1 97 ? 2.963 5.872 -6.472 1.00 83.88 97 GLU A C 1
ATOM 807 O O . GLU A 1 97 ? 2.262 6.673 -7.092 1.00 83.88 97 GLU A O 1
ATOM 812 N N . ALA A 1 98 ? 2.775 4.554 -6.574 1.00 87.56 98 ALA A N 1
ATOM 813 C CA . ALA A 1 98 ? 1.801 3.939 -7.469 1.00 87.56 98 ALA A CA 1
ATOM 814 C C . ALA A 1 98 ? 0.906 2.915 -6.775 1.00 87.56 98 ALA A C 1
ATOM 816 O O . ALA A 1 98 ? 1.199 2.416 -5.694 1.00 87.56 98 ALA A O 1
ATOM 817 N N . ASN A 1 99 ? -0.213 2.619 -7.431 1.00 90.50 99 ASN A N 1
ATOM 818 C CA . ASN A 1 99 ? -1.202 1.646 -6.973 1.00 90.50 99 ASN A CA 1
ATOM 819 C C . ASN A 1 99 ? -1.130 0.324 -7.755 1.00 90.50 99 ASN A C 1
ATOM 821 O O . ASN A 1 99 ? -1.752 -0.652 -7.346 1.00 90.50 99 ASN A O 1
ATOM 825 N N . PHE A 1 100 ? -0.366 0.293 -8.854 1.00 92.12 100 PHE A N 1
ATOM 826 C CA . PHE A 1 100 ? -0.059 -0.906 -9.629 1.00 92.12 100 PHE A CA 1
ATOM 827 C C . PHE A 1 100 ? 1.434 -0.969 -9.913 1.00 92.12 100 PHE A C 1
ATOM 829 O O . PHE A 1 100 ? 2.031 0.027 -10.331 1.00 92.12 100 PHE A O 1
ATOM 836 N N . ILE A 1 101 ? 2.049 -2.124 -9.674 1.00 91.69 101 ILE A N 1
ATOM 837 C CA . ILE A 1 101 ? 3.496 -2.291 -9.809 1.00 91.69 101 ILE A CA 1
ATOM 838 C C . ILE A 1 101 ? 3.825 -3.623 -10.453 1.00 91.69 101 ILE A C 1
ATOM 840 O O . ILE A 1 101 ? 3.245 -4.641 -10.094 1.00 91.69 101 ILE A O 1
ATOM 844 N N . THR A 1 102 ? 4.789 -3.621 -11.364 1.00 92.50 102 THR A N 1
ATOM 845 C CA . THR A 1 102 ? 5.464 -4.841 -11.811 1.00 92.50 102 THR A CA 1
ATOM 846 C C . THR A 1 102 ? 6.924 -4.758 -11.410 1.00 92.50 102 THR A C 1
ATOM 848 O O . THR A 1 102 ? 7.585 -3.772 -11.725 1.00 92.50 102 THR A O 1
ATOM 851 N N . LEU A 1 103 ? 7.414 -5.758 -10.683 1.00 89.38 103 LEU A N 1
ATOM 852 C CA . LEU A 1 103 ? 8.810 -5.827 -10.258 1.00 89.38 103 LEU A CA 1
ATOM 853 C C . LEU A 1 103 ? 9.592 -6.823 -11.128 1.00 89.38 103 LEU A C 1
ATOM 855 O O . LEU A 1 103 ? 9.101 -7.349 -12.129 1.00 89.38 103 LEU A O 1
ATOM 859 N N . ASN A 1 104 ? 10.828 -7.106 -10.721 1.00 84.62 104 ASN A N 1
ATOM 860 C CA . ASN A 1 104 ? 11.743 -8.029 -11.398 1.00 84.62 104 ASN A CA 1
ATOM 861 C C . ASN A 1 104 ? 11.244 -9.475 -11.498 1.00 84.62 104 ASN A C 1
ATOM 863 O O . ASN A 1 104 ? 11.754 -10.234 -12.318 1.00 84.62 104 ASN A O 1
ATOM 867 N N . ASP A 1 105 ? 10.292 -9.862 -10.655 1.00 84.94 105 ASP A N 1
ATOM 868 C CA . ASP A 1 105 ? 9.631 -11.165 -10.701 1.00 84.94 105 ASP A CA 1
ATOM 869 C C . ASP A 1 105 ? 8.567 -11.259 -11.808 1.00 84.94 105 ASP A C 1
ATOM 871 O O . ASP A 1 105 ? 7.949 -12.308 -11.971 1.00 84.94 105 ASP A O 1
ATOM 875 N N . GLU A 1 106 ? 8.363 -10.176 -12.566 1.00 86.62 106 GLU A N 1
ATOM 876 C CA . GLU A 1 106 ? 7.347 -10.029 -13.613 1.00 86.62 106 GLU A CA 1
ATOM 877 C C . GLU A 1 106 ? 5.911 -10.195 -13.093 1.00 86.62 106 GLU A C 1
ATOM 879 O O . GLU A 1 106 ? 4.963 -10.327 -13.870 1.00 86.62 106 GLU A O 1
ATOM 884 N N . VAL A 1 107 ? 5.725 -10.133 -11.771 1.00 90.00 107 VAL A N 1
ATOM 885 C CA . VAL A 1 107 ? 4.412 -10.231 -11.146 1.00 90.00 107 VAL A CA 1
ATOM 886 C C . VAL A 1 107 ? 3.799 -8.841 -11.026 1.00 90.00 107 VAL A C 1
ATOM 888 O O . VAL A 1 107 ? 4.464 -7.876 -10.656 1.00 90.00 107 VAL A O 1
ATOM 891 N N . LEU A 1 108 ? 2.506 -8.739 -11.335 1.00 92.12 108 LEU A N 1
ATOM 892 C CA . LEU A 1 108 ? 1.714 -7.537 -11.100 1.00 92.12 108 LEU A CA 1
ATOM 893 C C . LEU A 1 108 ? 1.214 -7.502 -9.647 1.00 92.12 108 LEU A C 1
ATOM 895 O O . LEU A 1 108 ? 0.729 -8.503 -9.111 1.00 92.12 108 LEU A O 1
ATOM 899 N N . TYR A 1 109 ? 1.318 -6.329 -9.032 1.00 93.31 109 TYR A N 1
ATOM 900 C CA . TYR A 1 109 ? 0.905 -6.027 -7.669 1.00 93.31 109 TYR A CA 1
ATOM 901 C C . TYR A 1 109 ? -0.081 -4.847 -7.676 1.00 93.31 109 TYR A C 1
ATOM 903 O O . TYR A 1 109 ? 0.312 -3.774 -8.129 1.00 93.31 109 TYR A O 1
ATOM 911 N N . PRO A 1 110 ? -1.313 -4.991 -7.149 1.00 93.56 110 PRO A N 1
ATOM 912 C CA . PRO A 1 110 ? -1.983 -6.271 -6.915 1.00 93.56 110 PRO A CA 1
ATOM 913 C C . PRO A 1 110 ? -2.226 -7.012 -8.239 1.00 93.56 110 PRO A C 1
ATOM 915 O O . PRO A 1 110 ? -2.388 -6.384 -9.284 1.00 93.56 110 PRO A O 1
ATOM 918 N N . SER A 1 111 ? -2.273 -8.343 -8.196 1.00 92.06 111 SER A N 1
ATOM 919 C CA . SER A 1 111 ? -2.586 -9.159 -9.377 1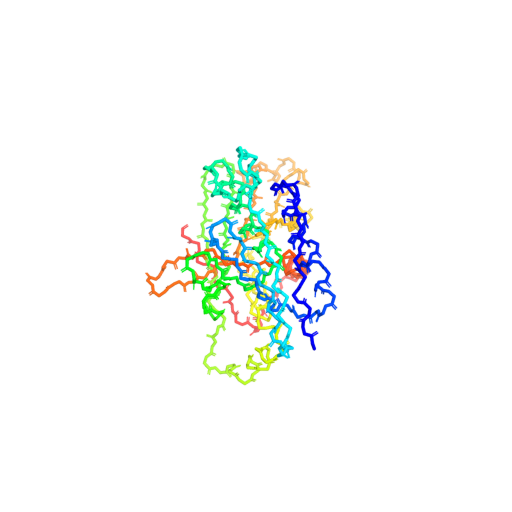.00 92.06 111 SER A CA 1
ATOM 920 C C . SER A 1 111 ? -4.083 -9.174 -9.693 1.00 92.06 111 SER A C 1
ATOM 922 O O . SER A 1 111 ? -4.473 -9.145 -10.858 1.00 92.06 111 SER A O 1
ATOM 924 N N . ASP A 1 112 ? -4.919 -9.145 -8.657 1.00 90.31 112 ASP A N 1
ATOM 925 C CA . ASP A 1 112 ? -6.356 -8.951 -8.742 1.00 90.31 112 ASP A CA 1
ATOM 926 C C . ASP A 1 112 ? -6.804 -7.966 -7.662 1.00 90.31 112 ASP A C 1
ATOM 928 O O . ASP A 1 112 ? -6.770 -8.219 -6.455 1.00 90.31 112 ASP A O 1
ATOM 932 N N . ILE A 1 113 ? -7.279 -6.817 -8.120 1.00 89.56 113 ILE A N 1
ATOM 933 C CA . ILE A 1 113 ? -7.733 -5.736 -7.260 1.00 89.56 113 ILE A CA 1
ATOM 934 C C . ILE A 1 113 ? -8.962 -6.123 -6.417 1.00 89.56 113 ILE A C 1
ATOM 936 O O . ILE A 1 113 ? -9.165 -5.580 -5.331 1.00 89.56 113 ILE A O 1
ATOM 940 N N . LYS A 1 114 ? -9.763 -7.103 -6.863 1.00 87.44 114 LYS A N 1
ATOM 941 C CA . LYS A 1 114 ? -10.923 -7.620 -6.115 1.00 87.44 114 LYS A CA 1
ATOM 942 C C . LYS A 1 114 ? -10.499 -8.385 -4.854 1.00 87.44 114 LYS A C 1
ATOM 944 O O . LYS A 1 114 ? -11.273 -8.518 -3.899 1.00 87.44 114 LYS A O 1
ATOM 949 N N . ASN A 1 115 ? -9.249 -8.841 -4.811 1.00 91.94 115 ASN A N 1
ATOM 950 C CA . ASN A 1 115 ? -8.672 -9.563 -3.681 1.00 91.94 115 ASN A CA 1
ATOM 951 C C . ASN A 1 115 ? -7.981 -8.658 -2.660 1.00 91.94 115 ASN A C 1
ATOM 953 O O . ASN A 1 115 ? -7.437 -9.157 -1.674 1.00 91.94 115 ASN A O 1
ATOM 957 N N . LEU A 1 116 ? -8.051 -7.336 -2.832 1.00 93.44 116 LEU A N 1
ATOM 958 C CA . LEU A 1 116 ? -7.555 -6.400 -1.832 1.00 93.44 116 LEU A CA 1
ATOM 959 C C . LEU A 1 116 ? -8.324 -6.521 -0.512 1.00 93.44 116 LEU A C 1
ATOM 961 O O . LEU A 1 116 ? -9.551 -6.645 -0.492 1.00 93.44 116 LEU A O 1
ATOM 965 N N . ARG A 1 117 ? -7.585 -6.469 0.596 1.00 93.31 117 ARG A N 1
ATOM 966 C CA . ARG A 1 117 ? -8.074 -6.468 1.979 1.00 93.31 117 ARG A CA 1
ATOM 967 C C . ARG A 1 117 ? -7.276 -5.462 2.800 1.00 93.31 117 ARG A C 1
ATOM 969 O O . ARG A 1 117 ? -6.126 -5.153 2.484 1.00 93.31 117 ARG A O 1
ATOM 976 N N . LEU A 1 118 ? -7.857 -5.002 3.900 1.00 93.50 118 LEU A N 1
ATOM 977 C CA . LEU A 1 118 ? -7.113 -4.308 4.944 1.00 93.50 118 LEU A CA 1
ATOM 978 C C . LEU A 1 118 ? -6.555 -5.332 5.922 1.00 93.50 118 LEU A C 1
ATOM 980 O O . LEU A 1 118 ? -7.299 -6.153 6.453 1.00 93.50 118 LEU A O 1
ATOM 984 N N . LYS A 1 119 ? -5.258 -5.246 6.197 1.00 94.31 119 LYS A N 1
ATOM 985 C CA . LYS A 1 119 ? -4.633 -5.891 7.347 1.00 94.31 119 LYS A CA 1
ATOM 986 C C . LYS A 1 119 ? -4.572 -4.875 8.476 1.00 94.31 119 LYS A C 1
ATOM 988 O O . LYS A 1 119 ? -4.013 -3.799 8.297 1.00 94.31 119 LYS A O 1
ATOM 993 N N . VAL A 1 120 ? -5.115 -5.226 9.632 1.00 92.75 120 VAL A N 1
ATOM 994 C CA . VAL A 1 120 ? -5.126 -4.392 10.833 1.00 92.75 120 VAL A CA 1
ATOM 995 C C . VAL A 1 120 ? -4.351 -5.115 11.921 1.00 92.75 120 VAL A C 1
ATOM 997 O O . VAL A 1 120 ? -4.731 -6.205 12.338 1.00 92.75 120 VAL A O 1
ATOM 1000 N N . ILE A 1 121 ? -3.257 -4.522 12.380 1.00 91.62 121 ILE A N 1
ATOM 1001 C CA . ILE A 1 121 ? -2.443 -5.054 13.472 1.00 91.62 121 ILE A CA 1
ATOM 1002 C C . ILE A 1 121 ? -2.674 -4.178 14.692 1.00 91.62 121 ILE A C 1
ATOM 1004 O O . ILE A 1 121 ? -2.298 -3.011 14.687 1.00 91.62 121 ILE A O 1
ATOM 1008 N N . GLU A 1 122 ? -3.267 -4.742 15.734 1.00 88.81 122 GLU A N 1
ATOM 1009 C CA . GLU A 1 122 ? -3.324 -4.117 17.049 1.00 88.81 122 GLU A CA 1
ATOM 1010 C C . GLU A 1 122 ? -2.004 -4.333 17.784 1.00 88.81 122 GLU A C 1
ATOM 1012 O O . GLU A 1 122 ? -1.467 -5.442 17.798 1.00 88.81 122 GLU A O 1
ATOM 1017 N N . ILE A 1 123 ? -1.499 -3.282 18.419 1.00 87.56 123 ILE A N 1
ATOM 1018 C CA . ILE A 1 123 ? -0.263 -3.283 19.189 1.00 87.56 123 ILE A CA 1
ATOM 1019 C C . ILE A 1 123 ? -0.558 -2.683 20.563 1.00 87.56 123 ILE A C 1
ATOM 1021 O O . ILE A 1 123 ? -1.100 -1.583 20.679 1.00 87.56 123 ILE A O 1
ATOM 1025 N N . THR A 1 124 ? -0.172 -3.411 21.610 1.00 83.62 124 THR A N 1
ATOM 1026 C CA . THR A 1 124 ? -0.234 -2.967 23.008 1.00 83.62 124 THR A CA 1
ATOM 1027 C C . THR A 1 124 ? 1.110 -3.196 23.696 1.00 83.62 124 THR A C 1
ATOM 1029 O O . THR A 1 124 ? 1.929 -3.983 23.215 1.00 83.62 124 THR A O 1
ATOM 1032 N N . ASP A 1 125 ? 1.339 -2.562 24.849 1.00 76.25 125 ASP A N 1
ATOM 1033 C CA . ASP A 1 125 ? 2.599 -2.706 25.608 1.00 76.25 125 ASP A CA 1
ATOM 1034 C C . ASP A 1 125 ? 2.921 -4.141 26.032 1.00 76.25 125 ASP A C 1
ATOM 1036 O O . ASP A 1 125 ? 4.076 -4.485 26.267 1.00 76.25 125 ASP A O 1
ATOM 1040 N N . ASN A 1 126 ? 1.905 -4.998 26.129 1.00 66.56 126 ASN A N 1
ATOM 1041 C CA . ASN A 1 126 ? 2.036 -6.354 26.654 1.00 66.56 126 ASN A CA 1
ATOM 1042 C C . ASN A 1 126 ? 2.529 -7.365 25.599 1.00 66.56 126 ASN A C 1
ATOM 1044 O O . ASN A 1 126 ? 2.344 -8.569 25.776 1.00 66.56 126 ASN A O 1
ATOM 1048 N N . ALA A 1 127 ? 3.108 -6.888 24.489 1.00 56.19 127 ALA A N 1
ATOM 1049 C CA . ALA A 1 127 ? 3.646 -7.665 23.364 1.00 56.19 127 ALA A CA 1
ATOM 1050 C C . ALA A 1 127 ? 2.646 -8.580 22.626 1.00 56.19 127 ALA A C 1
ATOM 1052 O O . ALA A 1 127 ? 3.020 -9.258 21.671 1.00 56.19 127 ALA A O 1
ATOM 1053 N N . LYS A 1 128 ? 1.368 -8.596 23.020 1.00 60.44 128 LYS A N 1
ATOM 1054 C CA . LYS A 1 128 ? 0.312 -9.285 22.277 1.00 60.44 128 LYS A CA 1
ATOM 1055 C C . LYS A 1 128 ? -0.112 -8.401 21.114 1.00 60.44 128 LYS A C 1
ATOM 1057 O O . LYS A 1 128 ? -0.837 -7.428 21.317 1.00 60.44 128 LYS A O 1
ATOM 1062 N N . SER A 1 129 ? 0.362 -8.738 19.918 1.00 78.38 129 SER A N 1
ATOM 1063 C CA . SER A 1 129 ? -0.207 -8.220 18.683 1.00 78.38 129 SER A CA 1
ATOM 1064 C C . SER A 1 129 ? -1.354 -9.118 18.235 1.00 78.38 129 SER A C 1
ATOM 1066 O O . SER A 1 129 ? -1.232 -10.343 18.234 1.00 78.38 129 SER A O 1
ATOM 1068 N N . ARG A 1 130 ? -2.485 -8.510 17.877 1.00 85.44 130 ARG A N 1
ATOM 1069 C CA . ARG A 1 130 ? -3.607 -9.212 17.241 1.00 85.44 130 ARG A CA 1
ATOM 1070 C C . ARG A 1 130 ? -3.700 -8.747 15.806 1.00 85.44 130 ARG A C 1
ATOM 1072 O O . ARG A 1 130 ? -3.602 -7.550 15.548 1.00 85.44 130 ARG A O 1
ATOM 1079 N N . THR A 1 131 ? -3.869 -9.678 14.878 1.00 89.38 131 THR A N 1
ATOM 1080 C CA . THR A 1 131 ? -4.006 -9.340 13.459 1.00 89.38 131 THR A CA 1
ATOM 1081 C C . THR A 1 131 ? -5.424 -9.647 13.021 1.00 89.38 131 THR A C 1
ATOM 1083 O O . THR A 1 131 ? -5.910 -10.754 13.227 1.00 89.38 131 THR A O 1
ATOM 1086 N N . ALA A 1 132 ? -6.073 -8.667 12.407 1.00 88.56 132 ALA A N 1
ATOM 1087 C CA . ALA A 1 132 ? -7.315 -8.850 11.686 1.00 88.56 132 ALA A CA 1
ATOM 1088 C C . ALA A 1 132 ? -7.119 -8.576 10.203 1.00 88.56 132 ALA A C 1
ATOM 1090 O O . ALA A 1 132 ? -6.288 -7.760 9.800 1.00 88.56 132 ALA A O 1
ATOM 1091 N N . TYR A 1 133 ? -7.948 -9.233 9.408 1.00 89.94 133 TYR A N 1
ATOM 1092 C CA . TYR A 1 133 ? -8.110 -8.941 7.997 1.00 89.94 133 TYR A CA 1
ATOM 1093 C C . TYR A 1 133 ? -9.560 -8.535 7.763 1.00 89.94 133 TYR A C 1
ATOM 1095 O O . TYR A 1 133 ? -10.471 -9.130 8.349 1.00 89.94 133 TYR A O 1
ATOM 1103 N N . SER A 1 134 ? -9.776 -7.505 6.948 1.00 86.75 134 SER A N 1
ATOM 1104 C CA . SER A 1 134 ? -11.120 -7.178 6.480 1.00 86.75 134 SER A CA 1
ATOM 1105 C C . SER A 1 134 ? -11.643 -8.295 5.581 1.00 86.75 134 SER A C 1
ATOM 1107 O O . SER A 1 134 ? -10.865 -9.004 4.939 1.00 86.75 134 SER A O 1
ATOM 1109 N N . GLY A 1 135 ? -12.964 -8.403 5.466 1.00 80.31 135 GLY A N 1
ATOM 1110 C CA . GLY A 1 135 ? -13.578 -9.085 4.330 1.00 80.31 135 GLY A CA 1
ATOM 1111 C C . GLY A 1 135 ? -13.209 -8.420 2.997 1.00 80.31 135 GLY A C 1
ATOM 1112 O O . GLY A 1 135 ? -12.674 -7.304 2.957 1.00 80.31 135 GLY A O 1
ATOM 1113 N N . GLY A 1 136 ? -13.472 -9.129 1.900 1.00 74.56 136 GLY A N 1
ATOM 1114 C CA . GLY A 1 136 ? -13.500 -8.518 0.573 1.00 74.56 136 GLY A CA 1
ATOM 1115 C C . GLY A 1 136 ? -14.769 -7.703 0.386 1.00 74.56 136 GLY A C 1
ATOM 1116 O O . GLY A 1 136 ? -15.743 -7.925 1.096 1.00 74.56 136 GLY A O 1
ATOM 1117 N N . TRP A 1 137 ? -14.748 -6.774 -0.567 1.00 68.00 137 TRP A N 1
ATOM 1118 C CA . TRP A 1 137 ? -15.924 -5.955 -0.874 1.00 68.00 137 TRP A CA 1
ATOM 1119 C C . TRP A 1 137 ? -16.721 -6.461 -2.083 1.00 68.00 137 TRP A C 1
ATOM 1121 O O . TRP A 1 137 ? -17.880 -6.109 -2.254 1.00 68.00 137 TRP A O 1
ATOM 1131 N N . PHE A 1 138 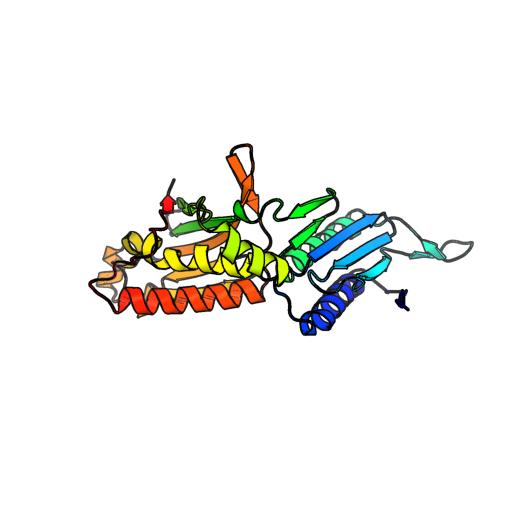? -16.115 -7.273 -2.951 1.00 66.44 138 PHE A N 1
ATOM 1132 C CA . PHE A 1 138 ? -16.757 -7.631 -4.211 1.00 66.44 138 PHE A CA 1
ATOM 1133 C C . PHE A 1 138 ? -17.943 -8.579 -3.985 1.00 66.44 138 PHE A C 1
ATOM 1135 O O . PHE A 1 138 ? -17.745 -9.735 -3.611 1.00 66.44 138 PHE A O 1
ATOM 1142 N N . THR A 1 139 ? -19.159 -8.086 -4.230 1.00 61.06 139 THR A N 1
ATOM 1143 C CA . THR A 1 139 ? -20.389 -8.884 -4.305 1.00 61.06 139 THR A CA 1
ATOM 1144 C C . THR A 1 139 ? -20.783 -9.086 -5.771 1.00 61.06 139 THR A C 1
ATOM 1146 O O . THR A 1 139 ? -20.468 -8.263 -6.634 1.00 61.06 139 THR A O 1
ATOM 1149 N N . ASP A 1 140 ? -21.488 -10.178 -6.077 1.00 57.06 140 ASP A N 1
ATOM 1150 C CA . ASP A 1 140 ? -21.836 -10.588 -7.452 1.00 57.06 140 ASP A CA 1
ATOM 1151 C C . ASP A 1 140 ? -22.730 -9.581 -8.221 1.00 57.06 140 ASP A C 1
ATOM 1153 O O . ASP A 1 140 ? -23.042 -9.793 -9.392 1.00 57.06 140 ASP A O 1
ATOM 1157 N N . GLN A 1 141 ? -23.170 -8.480 -7.594 1.00 54.28 141 GLN A N 1
ATOM 1158 C CA . GLN A 1 141 ? -24.127 -7.521 -8.162 1.00 54.28 141 GLN A CA 1
ATOM 1159 C C . GLN A 1 141 ? -23.513 -6.189 -8.652 1.00 54.28 141 GLN A C 1
ATOM 1161 O O . GLN A 1 141 ? -24.209 -5.420 -9.318 1.00 54.28 141 GLN A O 1
ATOM 1166 N N . GLU A 1 142 ? -22.229 -5.892 -8.398 1.00 64.69 142 GLU A N 1
ATOM 1167 C CA . GLU A 1 142 ? -21.649 -4.545 -8.629 1.00 64.69 142 GLU A CA 1
ATOM 1168 C C . GLU A 1 142 ? -20.859 -4.355 -9.948 1.00 64.69 142 GLU A C 1
ATOM 1170 O O . GLU A 1 142 ? -20.306 -3.276 -10.201 1.00 64.69 142 GLU A O 1
ATOM 1175 N N . ASP A 1 143 ? -20.849 -5.347 -10.846 1.00 69.88 143 ASP A N 1
ATOM 1176 C CA . ASP A 1 143 ? -19.957 -5.372 -12.020 1.00 69.88 143 ASP A CA 1
ATOM 1177 C C . ASP A 1 143 ? -20.072 -4.136 -12.937 1.00 69.88 143 ASP A C 1
ATOM 1179 O O . ASP A 1 143 ? -19.070 -3.642 -13.458 1.00 69.88 143 ASP A O 1
ATOM 1183 N N . SER A 1 144 ? -21.268 -3.565 -13.129 1.00 73.00 144 SER A N 1
ATOM 1184 C CA . SER A 1 144 ? -21.443 -2.451 -14.079 1.00 73.00 144 SER A CA 1
ATOM 1185 C C . SER A 1 144 ? -20.871 -1.109 -13.598 1.00 73.00 144 SER A C 1
ATOM 1187 O O . SER A 1 144 ? -20.387 -0.323 -14.417 1.00 73.00 144 SER A O 1
ATOM 1189 N N . VAL A 1 145 ? -20.908 -0.836 -12.289 1.00 78.38 145 VAL A N 1
ATOM 1190 C CA . VAL A 1 145 ? -20.353 0.394 -11.699 1.00 78.38 145 VAL A CA 1
ATOM 1191 C C . VAL A 1 145 ? -18.843 0.260 -11.590 1.00 78.38 145 VAL A C 1
ATOM 1193 O O . VAL A 1 145 ? -18.120 1.159 -12.022 1.00 78.38 145 VAL A O 1
ATOM 1196 N N . PHE A 1 146 ? -18.368 -0.889 -11.109 1.00 82.06 146 PHE A N 1
ATOM 1197 C CA . PHE A 1 146 ? -16.945 -1.174 -10.990 1.00 82.06 146 PHE A CA 1
ATOM 1198 C C . PHE A 1 146 ? -16.215 -1.075 -12.337 1.00 82.06 146 PHE A C 1
ATOM 1200 O O . PHE A 1 146 ? -15.187 -0.403 -12.434 1.00 82.06 146 PHE A O 1
ATOM 1207 N N . ASN A 1 147 ? -16.798 -1.616 -13.412 1.00 83.19 147 ASN A N 1
ATOM 1208 C CA . ASN A 1 147 ? -16.222 -1.520 -14.756 1.00 83.19 147 ASN A CA 1
ATOM 1209 C C . ASN A 1 147 ? -15.995 -0.067 -15.218 1.00 83.19 147 ASN A C 1
ATOM 1211 O O . ASN A 1 147 ? -15.029 0.211 -15.929 1.00 83.19 147 ASN A O 1
ATOM 1215 N N . ARG A 1 148 ? -16.819 0.898 -14.781 1.00 84.19 148 ARG A N 1
ATOM 1216 C CA . ARG A 1 148 ? -16.594 2.327 -15.084 1.00 84.19 148 ARG A CA 1
ATOM 1217 C C . ARG A 1 148 ? -15.372 2.885 -14.353 1.00 84.19 148 ARG A C 1
ATOM 1219 O O . ARG A 1 148 ? -14.667 3.734 -14.902 1.00 84.19 148 ARG A O 1
ATOM 1226 N N . PHE A 1 149 ? -15.103 2.419 -13.134 1.00 84.75 149 PHE A N 1
ATOM 1227 C CA . PHE A 1 149 ? -13.911 2.807 -12.379 1.00 84.75 149 PHE A CA 1
ATOM 1228 C C . PHE A 1 149 ? -12.634 2.207 -12.976 1.00 84.75 149 PHE A C 1
ATOM 1230 O O . PHE A 1 149 ? -11.638 2.921 -13.065 1.00 84.75 149 PHE A O 1
ATOM 1237 N N . ILE A 1 150 ? -12.686 0.974 -13.497 1.00 84.50 150 ILE A N 1
ATOM 1238 C CA . ILE A 1 150 ? -11.574 0.387 -14.269 1.00 84.50 150 ILE A CA 1
ATOM 1239 C C . ILE A 1 150 ? -11.263 1.258 -15.491 1.00 84.50 150 ILE A C 1
ATOM 1241 O O . ILE A 1 150 ? -10.146 1.742 -15.648 1.00 84.50 150 ILE A O 1
ATOM 1245 N N . VAL A 1 151 ? -12.267 1.530 -16.332 1.00 82.19 151 VAL A N 1
ATOM 1246 C CA . VAL A 1 151 ? -12.082 2.307 -17.573 1.00 82.19 151 VAL A CA 1
ATOM 1247 C C . VAL A 1 151 ? -11.599 3.738 -17.295 1.00 82.19 151 VAL A C 1
ATOM 1249 O O . VAL A 1 151 ? -10.899 4.337 -18.111 1.00 82.19 151 VAL A O 1
ATOM 1252 N N . SER A 1 152 ? -11.955 4.309 -16.142 1.00 82.12 152 SER A N 1
ATOM 1253 C CA . SER A 1 152 ? -11.518 5.653 -15.751 1.00 82.12 152 SER A CA 1
ATOM 1254 C C . SER A 1 152 ? -10.178 5.700 -15.005 1.00 82.12 152 SER A C 1
ATOM 1256 O O . SER A 1 152 ? -9.709 6.807 -14.724 1.00 82.12 152 SER A O 1
ATOM 1258 N N . GLY A 1 153 ? -9.538 4.555 -14.739 1.00 84.88 153 GLY A N 1
ATOM 1259 C CA . GLY A 1 153 ? -8.265 4.475 -14.015 1.00 84.88 153 GLY A CA 1
ATOM 1260 C C . GLY A 1 153 ? -8.378 4.923 -12.555 1.00 84.88 153 GLY A C 1
ATOM 1261 O O . GLY A 1 153 ? -7.530 5.683 -12.077 1.00 84.88 153 GLY A O 1
ATOM 1262 N N . ARG A 1 154 ? -9.474 4.536 -11.891 1.00 87.19 154 ARG A N 1
ATOM 1263 C CA . ARG A 1 154 ? -9.804 4.863 -10.489 1.00 87.19 154 ARG A CA 1
ATOM 1264 C C . ARG A 1 154 ? -10.348 3.660 -9.710 1.00 87.19 154 ARG A C 1
ATOM 1266 O O . ARG A 1 154 ? -11.043 3.818 -8.706 1.00 87.19 154 ARG A O 1
ATOM 1273 N N . SER A 1 155 ? -10.111 2.454 -10.208 1.00 88.62 155 SER A N 1
ATOM 1274 C CA . SER A 1 155 ? -10.594 1.213 -9.604 1.00 88.62 155 SER A CA 1
ATOM 1275 C C . SER A 1 155 ? -9.968 0.957 -8.236 1.00 88.62 155 SER A C 1
ATOM 1277 O O . SER A 1 155 ? -10.681 0.539 -7.322 1.00 88.62 155 SER A O 1
ATOM 1279 N N . HIS A 1 156 ? -8.681 1.279 -8.057 1.00 92.06 156 HIS A N 1
ATOM 1280 C CA . HIS A 1 156 ? -7.984 1.087 -6.782 1.00 92.06 156 HIS A CA 1
ATOM 1281 C C . HIS A 1 156 ? -8.563 1.972 -5.694 1.00 92.06 156 HIS A C 1
ATOM 1283 O O . HIS A 1 156 ? -9.006 1.470 -4.662 1.00 92.06 156 HIS A O 1
ATOM 1289 N N . ALA A 1 157 ? -8.663 3.272 -5.965 1.00 88.62 157 ALA A N 1
ATOM 1290 C CA . ALA A 1 157 ? -9.226 4.219 -5.017 1.00 88.62 157 ALA A CA 1
ATOM 1291 C C . ALA A 1 157 ? -10.674 3.880 -4.653 1.00 88.62 157 ALA A C 1
ATOM 1293 O O . ALA A 1 157 ? -11.058 4.025 -3.495 1.00 88.62 157 ALA A O 1
ATOM 1294 N N . TRP A 1 158 ? -11.472 3.389 -5.606 1.00 88.12 158 TRP A N 1
ATOM 1295 C CA . TRP A 1 158 ? -12.840 2.959 -5.330 1.00 88.12 158 TRP A CA 1
ATOM 1296 C C . TRP A 1 158 ? -12.886 1.771 -4.356 1.00 88.12 158 TRP A C 1
ATOM 1298 O O . TRP A 1 158 ? -13.581 1.851 -3.342 1.00 88.12 158 TRP A O 1
ATOM 1308 N N . ILE A 1 159 ? -12.098 0.715 -4.601 1.00 89.25 159 ILE A N 1
ATOM 1309 C CA . ILE A 1 159 ? -12.028 -0.447 -3.699 1.00 89.25 159 ILE A CA 1
ATOM 1310 C C . ILE A 1 159 ? -11.487 -0.045 -2.326 1.00 89.25 159 ILE A C 1
ATOM 1312 O O . ILE A 1 159 ? -12.074 -0.405 -1.309 1.00 89.25 159 ILE A O 1
ATOM 1316 N N . VAL A 1 160 ? -10.405 0.734 -2.268 1.00 90.94 160 VAL A N 1
ATOM 1317 C CA . VAL A 1 160 ? -9.828 1.198 -0.999 1.00 90.94 160 VAL A CA 1
ATOM 1318 C C . VAL A 1 160 ? -10.812 2.078 -0.229 1.00 90.94 160 VAL A C 1
ATOM 1320 O O . VAL A 1 160 ? -10.935 1.941 0.987 1.00 90.94 160 VAL A O 1
ATOM 1323 N N . ASN A 1 161 ? -11.554 2.955 -0.905 1.00 88.06 161 ASN A N 1
ATOM 1324 C CA . ASN A 1 161 ? -12.588 3.763 -0.265 1.00 88.06 161 ASN A CA 1
ATOM 1325 C C . ASN A 1 161 ? -13.666 2.867 0.361 1.00 88.06 161 ASN A C 1
ATOM 1327 O O . ASN A 1 161 ? -13.997 3.042 1.531 1.00 88.06 161 ASN A O 1
ATOM 1331 N N . LYS A 1 162 ? -14.136 1.843 -0.358 1.00 85.56 162 LYS A N 1
ATOM 1332 C CA . LYS A 1 162 ? -15.095 0.869 0.179 1.00 85.56 162 LYS A CA 1
ATOM 1333 C C . LYS A 1 162 ? -14.540 0.098 1.378 1.00 85.56 162 LYS A C 1
ATOM 1335 O O . LYS A 1 162 ? -15.157 0.103 2.440 1.00 85.56 162 LYS A O 1
ATOM 1340 N N . LEU A 1 163 ? -13.335 -0.461 1.257 1.00 88.38 163 LEU A N 1
ATOM 1341 C CA . LEU A 1 163 ? -12.651 -1.170 2.343 1.00 88.38 163 LEU A CA 1
ATOM 1342 C C . LEU A 1 163 ? -12.435 -0.290 3.584 1.00 88.38 163 LEU A C 1
ATOM 1344 O O . LEU A 1 163 ? -12.531 -0.762 4.712 1.00 88.38 163 LEU A O 1
ATOM 1348 N N . THR A 1 164 ? -12.134 0.994 3.396 1.00 88.25 164 THR A N 1
ATOM 1349 C CA . THR A 1 164 ? -11.918 1.926 4.512 1.00 88.25 164 THR A CA 1
ATOM 1350 C C . THR A 1 164 ? -13.217 2.489 5.076 1.00 88.25 164 THR A C 1
ATOM 1352 O O . THR A 1 164 ? -13.208 2.916 6.222 1.00 88.25 164 THR A O 1
ATOM 1355 N N . SER A 1 165 ? -14.326 2.467 4.330 1.00 80.12 165 SER A N 1
ATOM 1356 C CA . SER A 1 165 ? -15.636 2.989 4.759 1.00 80.12 165 SER A CA 1
ATOM 1357 C C . SER A 1 165 ? -16.296 2.181 5.872 1.00 80.12 165 SER A C 1
ATOM 1359 O O . SER A 1 165 ? -16.964 2.751 6.726 1.00 80.12 165 SER A O 1
ATOM 1361 N N . GLY A 1 166 ? -16.081 0.865 5.910 1.00 73.69 166 GLY A N 1
ATOM 1362 C CA . GLY A 1 166 ? -16.571 0.030 7.012 1.00 73.69 166 GLY A CA 1
ATOM 1363 C C . GLY A 1 166 ? -15.562 -0.162 8.147 1.00 73.69 166 GLY A C 1
ATOM 1364 O O . GLY A 1 166 ? -15.861 -0.855 9.119 1.00 73.69 166 GLY A O 1
ATOM 1365 N N . LEU A 1 167 ? -14.360 0.421 8.052 1.00 81.50 167 LEU A N 1
ATOM 1366 C CA . LEU A 1 167 ? -13.300 0.181 9.031 1.00 81.50 167 LEU A CA 1
ATOM 1367 C C . LEU A 1 167 ? -13.658 0.743 10.411 1.00 81.50 167 LEU A C 1
ATOM 1369 O O . LEU A 1 167 ? -13.410 0.078 11.416 1.00 81.50 167 LEU A O 1
ATOM 1373 N N . ALA A 1 168 ? -14.231 1.949 10.467 1.00 76.12 168 ALA A N 1
ATOM 1374 C CA . ALA A 1 168 ? -14.613 2.566 11.734 1.00 76.12 168 ALA A CA 1
ATOM 1375 C C . ALA A 1 168 ? -15.651 1.718 12.487 1.00 76.12 168 ALA A C 1
ATOM 1377 O O . ALA A 1 168 ? -15.528 1.541 13.698 1.00 76.12 168 ALA A O 1
ATOM 1378 N N . GLU A 1 169 ? -16.607 1.125 11.767 1.00 72.31 169 GLU A N 1
ATOM 1379 C CA . GLU A 1 169 ? -17.600 0.214 12.342 1.00 72.31 169 GLU A CA 1
ATOM 1380 C C . GLU A 1 169 ? -16.964 -1.110 12.788 1.00 72.31 169 GLU A C 1
ATOM 1382 O O . GLU A 1 169 ? -17.202 -1.565 13.905 1.00 72.31 169 GLU A O 1
ATOM 1387 N N . GLY A 1 170 ? -16.076 -1.694 11.976 1.00 75.56 170 GLY A N 1
ATOM 1388 C CA . GLY A 1 170 ? -15.341 -2.906 12.351 1.00 75.56 170 GLY A CA 1
ATOM 1389 C C . GLY A 1 170 ? -14.467 -2.719 13.598 1.00 75.56 170 GLY A C 1
ATOM 1390 O O . GLY A 1 170 ? -14.337 -3.628 14.417 1.00 75.56 170 GLY A O 1
ATOM 1391 N N . LEU A 1 171 ? -13.896 -1.526 13.780 1.00 77.81 171 LEU A N 1
ATOM 1392 C CA . LEU A 1 171 ? -13.124 -1.167 14.968 1.00 77.81 171 LEU A CA 1
ATOM 1393 C C . LEU A 1 171 ? -13.999 -0.704 16.141 1.00 77.81 171 LEU A C 1
ATOM 1395 O O . LEU A 1 171 ? -13.506 -0.617 17.265 1.00 77.81 171 LEU A O 1
ATOM 1399 N N . ARG A 1 172 ? -15.287 -0.417 15.931 1.00 72.56 172 ARG A N 1
ATOM 1400 C CA . ARG A 1 172 ? -16.148 0.236 16.925 1.00 72.56 172 ARG A CA 1
ATOM 1401 C C . ARG A 1 172 ? -16.206 -0.512 18.247 1.00 72.56 172 ARG A C 1
ATOM 1403 O O . ARG A 1 172 ? -16.077 0.111 19.295 1.00 72.56 172 ARG A O 1
ATOM 1410 N N . THR A 1 173 ? -16.344 -1.834 18.231 1.00 66.50 173 THR A N 1
ATOM 1411 C CA . THR A 1 173 ? -16.378 -2.652 19.459 1.00 66.50 173 THR A CA 1
ATOM 1412 C C . THR A 1 173 ? -15.106 -2.508 20.301 1.00 66.50 173 THR A C 1
ATOM 1414 O O . THR A 1 173 ? -15.159 -2.654 21.522 1.00 66.50 173 THR A O 1
ATOM 1417 N N . HIS A 1 174 ? -13.981 -2.167 19.671 1.00 68.25 174 HIS A N 1
ATOM 1418 C CA . HIS A 1 174 ? -12.690 -1.939 20.314 1.00 68.25 174 HIS A CA 1
ATOM 1419 C C . HIS A 1 174 ? -12.451 -0.462 20.670 1.00 68.25 174 HIS A C 1
ATOM 1421 O O . HIS A 1 174 ? -11.816 -0.170 21.681 1.00 68.25 174 HIS A O 1
ATOM 1427 N N . LEU A 1 175 ? -12.985 0.473 19.876 1.00 69.81 175 LEU A N 1
ATOM 1428 C CA . LEU A 1 175 ? -12.756 1.915 20.031 1.00 69.81 175 LEU A CA 1
ATOM 1429 C C . LEU A 1 175 ? -13.810 2.630 20.889 1.00 69.81 175 LEU A C 1
ATOM 1431 O O . LEU A 1 175 ? -13.489 3.631 21.519 1.00 69.81 175 LEU A O 1
ATOM 1435 N N . HIS A 1 176 ? -15.054 2.148 20.944 1.00 60.75 176 HIS A N 1
ATOM 1436 C CA . HIS A 1 176 ? -16.192 2.859 21.552 1.00 60.75 176 HIS A CA 1
ATOM 1437 C C . HIS A 1 176 ? -16.067 3.053 23.074 1.00 60.75 176 HIS A C 1
ATOM 1439 O O . HIS A 1 176 ? -16.690 3.936 23.655 1.00 60.75 176 HIS A O 1
ATOM 1445 N N . GLN A 1 177 ? -15.247 2.247 23.752 1.00 63.97 177 GLN A N 1
ATOM 1446 C CA . GLN A 1 177 ? -14.982 2.421 25.186 1.00 63.97 177 GLN A CA 1
ATOM 1447 C C . GLN A 1 177 ? -13.953 3.531 25.475 1.00 63.97 177 GLN A C 1
ATOM 1449 O O . GLN A 1 177 ? -13.700 3.853 26.639 1.00 63.97 177 GLN A O 1
ATOM 1454 N N . LEU A 1 178 ? -13.345 4.113 24.436 1.00 71.75 178 LEU A N 1
ATOM 1455 C CA . LEU A 1 178 ? -12.202 5.011 24.531 1.00 71.75 178 LEU A CA 1
ATOM 1456 C C . LEU A 1 178 ? -12.554 6.401 23.959 1.00 71.75 178 LEU A C 1
ATOM 1458 O O . LEU A 1 178 ? -13.035 6.486 22.834 1.00 71.75 178 LEU A O 1
ATOM 1462 N N . PRO A 1 179 ? -12.308 7.506 24.695 1.00 68.38 179 PRO A N 1
ATOM 1463 C CA . PRO A 1 179 ? -12.658 8.854 24.241 1.00 68.38 179 PRO A CA 1
ATOM 1464 C C . PRO A 1 179 ? -12.022 9.266 22.906 1.00 68.38 179 PRO A C 1
ATOM 1466 O O . PRO A 1 179 ? -10.814 9.108 22.724 1.00 68.38 179 PRO A O 1
ATOM 1469 N N . GLU A 1 180 ? -12.819 9.904 22.042 1.00 69.94 180 GLU A N 1
ATOM 1470 C CA . GLU A 1 180 ? -12.426 10.477 20.740 1.00 69.94 180 GLU A CA 1
ATOM 1471 C C . GLU A 1 180 ? -11.147 11.319 20.812 1.00 69.94 180 GLU A C 1
ATOM 1473 O O . GLU A 1 180 ? -10.211 11.118 20.040 1.00 69.94 180 GLU A O 1
ATOM 1478 N N . VAL A 1 181 ? -11.076 12.232 21.787 1.00 66.19 181 VAL A N 1
ATOM 1479 C CA . VAL A 1 181 ? -9.963 13.184 21.939 1.00 66.19 181 VAL A CA 1
ATOM 1480 C C . VAL A 1 181 ? -8.600 12.518 22.110 1.00 66.19 181 VAL A C 1
ATOM 1482 O O . VAL A 1 181 ? -7.586 13.198 21.978 1.00 66.19 181 VAL A O 1
ATOM 1485 N N . SER A 1 182 ? -8.539 11.220 22.395 1.00 77.12 182 SER A N 1
ATOM 1486 C CA . SER A 1 182 ? -7.289 10.484 22.560 1.00 77.12 182 SER A CA 1
ATOM 1487 C C . SER A 1 182 ? -6.781 9.818 21.282 1.00 77.12 182 SER A C 1
ATOM 1489 O O . SER A 1 182 ? -5.650 9.351 21.282 1.00 77.12 182 SER A O 1
ATOM 1491 N N . TRP A 1 183 ? -7.536 9.780 20.187 1.00 85.81 183 TRP A N 1
ATOM 1492 C CA . TRP A 1 183 ? -7.089 9.105 18.968 1.00 85.81 183 TRP A CA 1
ATOM 1493 C C . TRP A 1 183 ? -6.388 10.047 17.995 1.00 85.81 183 TRP A C 1
ATOM 1495 O O . TRP A 1 183 ? -6.824 11.169 17.742 1.00 85.81 183 TRP A O 1
ATOM 1505 N N . LYS A 1 184 ? -5.298 9.562 17.404 1.00 89.50 184 LYS A N 1
ATOM 1506 C CA . LYS A 1 184 ? -4.584 10.231 16.320 1.00 89.50 184 LYS A CA 1
ATOM 1507 C C . LYS A 1 184 ? -4.462 9.286 15.137 1.00 89.50 184 LYS A C 1
ATOM 1509 O O . LYS A 1 184 ? -3.855 8.228 15.265 1.00 89.50 184 LYS A O 1
ATOM 1514 N N . VAL A 1 185 ? -4.985 9.702 13.990 1.00 92.12 185 VAL A N 1
ATOM 1515 C CA . VAL A 1 185 ? -4.752 9.033 12.709 1.00 92.12 185 VAL A CA 1
ATOM 1516 C C . VAL A 1 185 ? -3.549 9.696 12.045 1.00 92.12 185 VAL A C 1
ATOM 1518 O O . VAL A 1 185 ? -3.491 10.921 11.937 1.00 92.12 185 VAL A O 1
ATOM 1521 N N . SER A 1 186 ? -2.565 8.907 11.628 1.00 93.88 186 SER A N 1
ATOM 1522 C CA . SER A 1 186 ? -1.400 9.406 10.900 1.00 93.88 186 SER A CA 1
ATOM 1523 C C . SER A 1 186 ? -1.080 8.504 9.711 1.00 93.88 186 SER A C 1
ATOM 1525 O O . SER A 1 186 ? -0.846 7.310 9.929 1.00 93.88 186 SER A O 1
ATOM 1527 N N . PRO A 1 187 ? -1.033 9.049 8.484 1.00 93.75 187 PRO A N 1
ATOM 1528 C CA . PRO A 1 187 ? -0.497 8.323 7.344 1.00 93.75 187 PRO A CA 1
ATOM 1529 C C . PRO A 1 187 ? 1.013 8.117 7.525 1.00 93.75 187 PRO A C 1
ATOM 1531 O O . PRO A 1 187 ? 1.709 8.957 8.101 1.00 93.75 187 PRO A O 1
ATOM 1534 N N . ASN A 1 188 ? 1.514 6.987 7.046 1.00 88.56 188 ASN A N 1
ATOM 1535 C CA . ASN A 1 188 ? 2.929 6.650 6.962 1.00 88.56 188 ASN A CA 1
ATOM 1536 C C . ASN A 1 188 ? 3.179 5.892 5.645 1.00 88.56 188 ASN A C 1
ATOM 1538 O O . ASN A 1 188 ? 2.236 5.470 4.979 1.00 88.56 188 ASN A O 1
ATOM 1542 N N . ASN A 1 189 ? 4.436 5.703 5.249 1.00 82.25 189 ASN A N 1
ATOM 1543 C CA . ASN A 1 189 ? 4.754 4.994 4.007 1.00 82.25 189 ASN A CA 1
ATOM 1544 C C . ASN A 1 189 ? 4.209 3.554 4.051 1.00 82.25 189 ASN A C 1
ATOM 1546 O O . ASN A 1 189 ? 4.629 2.752 4.886 1.00 82.25 189 ASN A O 1
ATOM 1550 N N . GLY A 1 190 ? 3.252 3.249 3.171 1.00 86.56 190 GLY A N 1
ATOM 1551 C CA . GLY A 1 190 ? 2.595 1.943 3.063 1.00 86.56 190 GLY A CA 1
ATOM 1552 C C . GLY A 1 190 ? 1.565 1.613 4.154 1.00 86.56 190 GLY A C 1
ATOM 1553 O O . GLY A 1 190 ? 0.927 0.560 4.071 1.00 86.56 190 GLY A O 1
ATOM 1554 N N . THR A 1 191 ? 1.382 2.461 5.176 1.00 93.94 191 THR A N 1
ATOM 1555 C CA . THR A 1 191 ? 0.481 2.168 6.304 1.00 93.94 191 THR A CA 1
ATOM 1556 C C . THR A 1 191 ? -0.256 3.394 6.839 1.00 93.94 191 THR A C 1
ATOM 1558 O O . THR A 1 191 ? 0.188 4.530 6.718 1.00 93.94 191 THR A O 1
ATOM 1561 N N . ILE A 1 192 ? -1.372 3.162 7.526 1.00 95.62 192 ILE A N 1
ATOM 1562 C CA . ILE A 1 192 ? -2.059 4.164 8.347 1.00 95.62 192 ILE A CA 1
ATOM 1563 C C . ILE A 1 192 ? -1.960 3.719 9.801 1.00 95.62 192 ILE A C 1
ATOM 1565 O O . ILE A 1 192 ? -2.311 2.588 10.128 1.00 95.62 192 ILE A O 1
ATOM 1569 N N . ASN A 1 193 ? -1.498 4.606 10.678 1.00 94.12 193 ASN A N 1
ATOM 1570 C CA . ASN A 1 193 ? -1.423 4.334 12.109 1.00 94.12 193 ASN A CA 1
ATOM 1571 C C . ASN A 1 193 ? -2.553 5.061 12.841 1.00 94.12 193 ASN A C 1
ATOM 1573 O O . ASN A 1 193 ? -2.731 6.266 12.661 1.00 94.12 193 ASN A O 1
ATOM 1577 N N . LEU A 1 194 ? -3.280 4.342 13.691 1.00 91.75 194 LEU A N 1
ATOM 1578 C CA . LEU A 1 194 ? -4.200 4.906 14.675 1.00 91.75 194 LEU A CA 1
ATOM 1579 C C . LEU A 1 194 ? -3.550 4.748 16.039 1.00 91.75 194 LEU A C 1
ATOM 1581 O O . LEU A 1 194 ? -3.412 3.631 16.524 1.00 91.75 194 LEU A O 1
ATOM 1585 N N . THR A 1 195 ? -3.161 5.848 16.664 1.00 90.00 195 THR A N 1
ATOM 1586 C CA . THR A 1 195 ? -2.503 5.824 17.971 1.00 90.00 195 THR A CA 1
ATOM 1587 C C . THR A 1 195 ? -3.426 6.390 19.030 1.00 90.00 195 THR A C 1
ATOM 1589 O O . THR A 1 195 ? -3.988 7.472 18.857 1.00 90.00 195 THR A O 1
ATOM 1592 N N . TYR A 1 196 ? -3.537 5.673 20.141 1.00 87.38 196 TYR A N 1
ATOM 1593 C CA . TYR A 1 196 ? -4.261 6.115 21.315 1.00 87.38 196 TYR A CA 1
ATOM 1594 C C . TYR A 1 196 ? -3.333 6.819 22.307 1.00 87.38 196 TYR A C 1
ATOM 1596 O O . TYR A 1 196 ? -2.475 6.207 22.942 1.00 87.38 196 TYR A O 1
ATOM 1604 N N . ASP A 1 197 ? -3.528 8.122 22.462 1.00 84.00 197 ASP A N 1
ATOM 1605 C CA . ASP A 1 197 ? -2.857 8.959 23.442 1.00 84.00 197 ASP A CA 1
ATOM 1606 C C . ASP A 1 197 ? -3.533 8.823 24.816 1.00 84.00 197 ASP A C 1
ATOM 1608 O O . ASP A 1 197 ? -4.473 9.547 25.179 1.00 84.00 197 ASP A O 1
ATOM 1612 N N . THR A 1 198 ? -3.023 7.879 25.610 1.00 80.31 198 THR A N 1
ATOM 1613 C CA . THR A 1 198 ? -3.467 7.664 26.993 1.00 80.31 198 THR A CA 1
ATOM 1614 C C . THR A 1 198 ? -3.135 8.842 27.910 1.00 80.31 198 THR A C 1
ATOM 1616 O O . THR A 1 198 ? -3.733 8.961 28.988 1.00 80.31 198 THR A O 1
ATOM 1619 N N . TRP A 1 199 ? -2.225 9.743 27.514 1.00 82.19 199 TRP A N 1
ATOM 1620 C CA . TRP A 1 199 ? -1.840 10.894 28.330 1.00 82.19 199 TRP A CA 1
ATOM 1621 C C . TRP A 1 199 ? -2.933 11.952 28.416 1.00 82.19 199 TRP A C 1
ATOM 1623 O O . TRP A 1 199 ? -3.006 12.665 29.417 1.00 82.19 199 TRP A O 1
ATOM 1633 N N . ARG A 1 200 ? -3.846 11.975 27.441 1.00 82.12 200 ARG A N 1
ATOM 1634 C CA . ARG A 1 200 ? -5.048 12.822 27.451 1.00 82.12 200 ARG A CA 1
ATOM 1635 C C . ARG A 1 200 ? -6.130 12.347 28.427 1.00 82.12 200 ARG A C 1
ATOM 1637 O O . ARG A 1 200 ? -7.073 13.084 28.699 1.00 82.12 200 ARG A O 1
ATOM 1644 N N . LEU A 1 201 ? -5.999 11.142 28.988 1.00 79.62 201 LEU A N 1
ATOM 1645 C CA . LEU A 1 201 ? -6.906 10.626 30.014 1.00 79.62 201 LEU A CA 1
ATOM 1646 C C . LEU A 1 201 ? -6.467 10.996 31.431 1.00 79.62 201 LEU A C 1
ATOM 1648 O O . LEU A 1 201 ? -5.273 11.110 31.721 1.00 79.62 201 LEU A O 1
ATOM 1652 N N . SER A 1 202 ? -7.440 11.057 32.348 1.00 82.12 202 SER A N 1
ATOM 1653 C CA . SER A 1 202 ? -7.159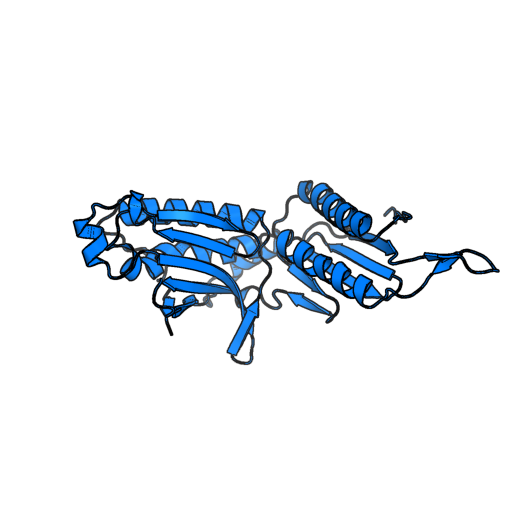 11.182 33.780 1.00 82.12 202 SER A CA 1
ATOM 1654 C C . SER A 1 202 ? -6.369 9.969 34.310 1.00 82.12 202 SER A C 1
ATOM 1656 O O . SER A 1 202 ? -6.546 8.849 33.812 1.00 82.12 202 SER A O 1
ATOM 1658 N N . PRO A 1 203 ? -5.536 10.139 35.357 1.00 83.44 203 PRO A N 1
ATOM 1659 C CA . PRO A 1 203 ? -4.742 9.045 35.927 1.00 83.44 203 PRO A CA 1
ATOM 1660 C C . PRO A 1 203 ? -5.563 7.834 36.396 1.00 83.44 203 PRO A C 1
ATOM 1662 O O . PRO A 1 203 ? -5.061 6.712 36.404 1.00 83.44 203 PRO A O 1
ATOM 1665 N N . GLU A 1 204 ? -6.815 8.047 36.805 1.00 82.69 204 GLU A N 1
ATOM 1666 C CA . GLU A 1 204 ? -7.734 6.984 37.226 1.00 82.69 204 GLU A CA 1
ATOM 1667 C C . GLU A 1 204 ? -8.256 6.170 36.041 1.00 82.69 204 GLU A C 1
ATOM 1669 O O . GLU A 1 204 ? -8.236 4.941 36.089 1.00 82.69 204 GLU A O 1
ATOM 1674 N N . LYS A 1 205 ? -8.681 6.840 34.957 1.00 79.44 205 LYS A N 1
ATOM 1675 C CA . LYS A 1 205 ? -9.111 6.167 33.723 1.00 79.44 205 LYS A CA 1
ATOM 1676 C C . LYS A 1 205 ? -7.951 5.395 33.105 1.00 79.44 205 LYS A C 1
ATOM 1678 O O . LYS A 1 205 ? -8.118 4.229 32.772 1.00 79.44 205 LYS A O 1
ATOM 1683 N N . ARG A 1 206 ? -6.759 5.999 33.054 1.00 79.00 206 ARG A N 1
ATOM 1684 C CA . ARG A 1 206 ? -5.545 5.355 32.534 1.00 79.00 206 ARG A CA 1
ATOM 1685 C C . ARG A 1 206 ? -5.190 4.074 33.291 1.00 79.00 206 ARG A C 1
ATOM 1687 O O . ARG A 1 206 ? -4.903 3.062 32.667 1.00 79.00 206 ARG A O 1
ATOM 1694 N N . ARG A 1 207 ? -5.270 4.083 34.629 1.00 79.62 207 ARG A N 1
ATOM 1695 C CA . ARG A 1 207 ? -5.017 2.886 35.454 1.00 79.62 207 ARG A CA 1
ATOM 1696 C C . ARG A 1 207 ? -5.992 1.738 35.176 1.00 79.62 207 ARG A C 1
ATOM 1698 O O . ARG A 1 207 ? -5.597 0.586 35.299 1.00 79.62 207 ARG A O 1
ATOM 1705 N N . LYS A 1 208 ? -7.236 2.036 34.790 1.00 80.81 208 LYS A N 1
ATOM 1706 C CA . LYS A 1 208 ? -8.256 1.021 34.479 1.00 80.81 208 LYS A CA 1
ATOM 1707 C C . LYS A 1 208 ? -8.064 0.343 33.117 1.00 80.81 208 LYS A C 1
ATOM 1709 O O . LYS A 1 208 ? -8.622 -0.729 32.923 1.00 80.81 208 LYS A O 1
ATOM 1714 N N . LEU A 1 209 ? -7.297 0.936 32.198 1.00 76.88 209 LEU A N 1
ATOM 1715 C CA . LEU A 1 209 ? -7.108 0.397 30.844 1.00 76.88 209 LEU A CA 1
ATOM 1716 C C . LEU A 1 209 ? -6.197 -0.835 30.792 1.00 76.88 209 LEU A C 1
ATOM 1718 O O . LEU A 1 209 ? -6.337 -1.654 29.893 1.00 76.88 209 LEU A O 1
ATOM 1722 N N . GLY A 1 210 ? -5.260 -0.979 31.735 1.00 76.88 210 GLY A N 1
ATOM 1723 C CA . GLY A 1 210 ? -4.310 -2.102 31.741 1.00 76.88 210 GLY A CA 1
ATOM 1724 C C . GLY A 1 210 ? -3.232 -2.044 30.646 1.00 76.88 210 GLY A C 1
ATOM 1725 O O . GLY A 1 210 ? -2.456 -2.988 30.508 1.00 76.88 210 GLY A O 1
ATOM 1726 N N . PHE A 1 211 ? -3.164 -0.941 29.895 1.00 77.81 211 PHE A N 1
ATOM 1727 C CA . PHE A 1 211 ? -2.113 -0.606 28.932 1.00 77.81 211 PHE A CA 1
ATOM 1728 C C . PHE A 1 211 ? -1.831 0.907 28.964 1.00 77.81 211 PHE A C 1
ATOM 1730 O O . PHE A 1 211 ? -2.695 1.711 29.324 1.00 77.81 211 PHE A O 1
ATOM 1737 N N . TYR A 1 212 ? -0.616 1.294 28.589 1.00 77.00 212 TYR A N 1
ATOM 1738 C CA . TYR A 1 212 ? -0.164 2.674 28.402 1.00 77.00 212 TYR A CA 1
ATOM 1739 C C . TYR A 1 212 ? -0.151 3.089 26.929 1.00 77.00 212 TYR A C 1
ATOM 1741 O O . TYR A 1 212 ? -0.388 4.260 26.641 1.00 77.00 212 TYR A O 1
ATOM 1749 N N . ASN A 1 213 ? 0.070 2.151 26.011 1.00 81.31 213 ASN A N 1
ATOM 1750 C CA . ASN A 1 213 ? 0.007 2.361 24.574 1.00 81.31 213 ASN A CA 1
ATOM 1751 C C . ASN A 1 213 ? -0.954 1.362 23.934 1.00 81.31 213 ASN A C 1
ATOM 1753 O O . ASN A 1 213 ? -0.918 0.160 24.208 1.00 81.31 213 ASN A O 1
ATOM 1757 N N . LEU A 1 214 ? -1.792 1.895 23.053 1.00 85.81 214 LEU A N 1
ATOM 1758 C CA . LEU A 1 214 ? -2.609 1.138 22.121 1.00 85.81 214 LEU A CA 1
ATOM 1759 C C . LEU A 1 214 ? -2.460 1.799 20.756 1.00 85.81 214 LEU A C 1
ATOM 1761 O O . LEU A 1 214 ? -2.661 3.008 20.621 1.00 85.81 214 LEU A O 1
ATOM 1765 N N . SER A 1 215 ? -2.099 1.018 19.749 1.00 89.31 215 SER A N 1
ATOM 1766 C CA . SER A 1 215 ? -2.101 1.481 18.370 1.00 89.31 215 SER A CA 1
ATOM 1767 C C . SER A 1 215 ? -2.593 0.409 17.413 1.00 89.31 215 SER A C 1
ATOM 1769 O O . SER A 1 215 ? -2.487 -0.785 17.683 1.00 89.31 215 SER A O 1
ATOM 1771 N N . TYR A 1 216 ? -3.126 0.852 16.280 1.00 91.00 216 TYR A N 1
ATOM 1772 C CA . TYR A 1 216 ? -3.452 -0.001 15.150 1.00 91.00 216 TYR A CA 1
ATOM 1773 C C . TYR A 1 216 ? -2.620 0.421 13.949 1.00 91.00 216 TYR A C 1
ATOM 1775 O O . TYR A 1 216 ? -2.614 1.597 13.586 1.00 91.00 216 TYR A O 1
ATOM 1783 N N . THR A 1 217 ? -1.955 -0.538 13.317 1.00 93.56 217 THR A N 1
ATOM 1784 C CA . THR A 1 217 ? -1.305 -0.355 12.020 1.00 93.56 217 THR A CA 1
ATOM 1785 C C . THR A 1 217 ? -2.180 -0.985 10.953 1.00 93.56 217 THR A C 1
ATOM 1787 O O . THR A 1 217 ? -2.459 -2.182 11.005 1.00 93.56 217 THR A O 1
ATOM 1790 N N . ILE A 1 218 ? -2.601 -0.186 9.982 1.00 95.06 218 ILE A N 1
ATOM 1791 C CA . ILE A 1 218 ? -3.423 -0.617 8.858 1.00 95.06 218 ILE A CA 1
ATOM 1792 C C . ILE A 1 218 ? -2.557 -0.619 7.610 1.00 95.06 218 ILE A C 1
ATOM 1794 O O . ILE A 1 218 ? -1.932 0.392 7.296 1.00 95.06 218 ILE A O 1
ATOM 1798 N N . SER A 1 219 ? -2.539 -1.725 6.881 1.00 95.44 219 SER A N 1
ATOM 1799 C CA . SER A 1 219 ? -1.873 -1.825 5.585 1.00 95.44 219 SER A CA 1
ATOM 1800 C C . SER A 1 219 ? -2.779 -2.497 4.563 1.00 95.44 219 SER A C 1
ATOM 1802 O O . SER A 1 219 ? -3.713 -3.220 4.919 1.00 95.44 219 SER A O 1
ATOM 1804 N N . LEU A 1 220 ? -2.498 -2.266 3.285 1.00 95.38 220 LEU A N 1
ATOM 1805 C CA . LEU A 1 220 ? -3.207 -2.919 2.195 1.00 95.38 220 LEU A CA 1
ATOM 1806 C C . LEU A 1 220 ? -2.514 -4.240 1.849 1.00 95.38 220 LEU A C 1
ATOM 1808 O O . LEU A 1 220 ? -1.286 -4.312 1.747 1.00 95.38 220 LEU A O 1
ATOM 1812 N N . VAL A 1 221 ? -3.301 -5.298 1.699 1.00 95.38 221 VAL A N 1
ATOM 1813 C CA . VAL A 1 221 ? -2.814 -6.622 1.308 1.00 95.38 221 VAL A CA 1
ATOM 1814 C C . VAL A 1 221 ? -3.704 -7.216 0.229 1.00 95.38 221 VAL A C 1
ATOM 1816 O O . VAL A 1 221 ? -4.860 -6.833 0.085 1.00 95.38 221 VAL A O 1
ATOM 1819 N N . GLU A 1 222 ? -3.170 -8.171 -0.511 1.00 95.25 222 GLU A N 1
ATOM 1820 C CA . GLU A 1 222 ? -3.888 -8.980 -1.484 1.00 95.25 222 GLU A CA 1
ATOM 1821 C C . GLU A 1 222 ? -4.026 -10.407 -0.945 1.00 95.25 222 GLU A C 1
ATOM 1823 O O . GLU A 1 222 ? -3.043 -10.994 -0.484 1.00 95.25 222 GLU A O 1
ATOM 1828 N N . LEU A 1 223 ? -5.244 -10.951 -0.980 1.00 94.56 223 LEU A N 1
ATOM 1829 C CA . LEU A 1 223 ? -5.508 -12.362 -0.707 1.00 94.56 223 LEU A CA 1
ATOM 1830 C C . LEU A 1 223 ? -5.125 -13.200 -1.932 1.00 94.56 223 LEU A C 1
ATOM 1832 O O . LEU A 1 223 ? -5.715 -13.060 -3.002 1.00 94.56 223 LEU A O 1
ATOM 1836 N N . MET A 1 224 ? -4.152 -14.084 -1.761 1.00 94.50 224 MET A N 1
ATOM 1837 C 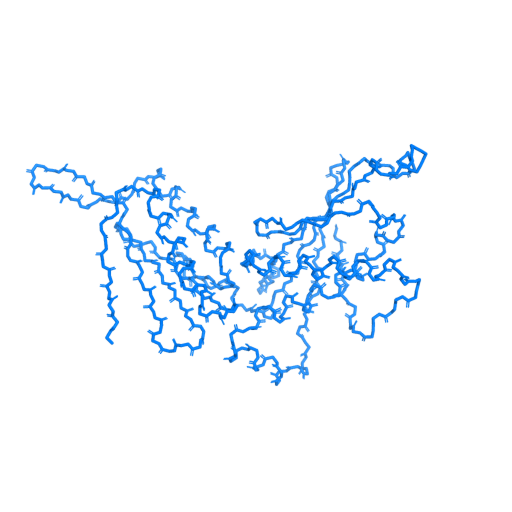CA . MET A 1 224 ? -3.661 -14.964 -2.813 1.00 94.50 224 MET A CA 1
ATOM 1838 C C . MET A 1 224 ? -4.526 -16.236 -2.926 1.00 94.50 224 MET A C 1
ATOM 1840 O O . MET A 1 224 ? -5.192 -16.617 -1.959 1.00 94.50 224 MET A O 1
ATOM 1844 N N . PRO A 1 225 ? -4.504 -16.946 -4.074 1.00 91.62 225 PRO A N 1
ATOM 1845 C CA . PRO A 1 225 ? -5.301 -18.163 -4.275 1.00 91.62 225 PRO A CA 1
ATOM 1846 C C . PRO A 1 225 ? -5.013 -19.303 -3.286 1.00 91.62 225 PRO A C 1
ATOM 1848 O O . PRO A 1 225 ? -5.875 -20.145 -3.052 1.00 91.62 225 PRO A O 1
ATOM 1851 N N . ASP A 1 226 ? -3.813 -19.339 -2.704 1.00 93.06 226 ASP A N 1
ATOM 1852 C CA . ASP A 1 226 ? -3.414 -20.309 -1.676 1.00 93.06 226 ASP A CA 1
ATOM 1853 C C . ASP A 1 226 ? -3.908 -19.937 -0.261 1.00 93.06 226 ASP A C 1
ATOM 1855 O O . ASP A 1 226 ? -3.622 -20.644 0.705 1.00 93.06 226 ASP A O 1
ATOM 1859 N N . GLY A 1 227 ? -4.652 -18.833 -0.131 1.00 91.81 227 GLY A N 1
ATOM 1860 C CA . GLY A 1 227 ? -5.159 -18.304 1.133 1.00 91.81 227 GLY A CA 1
ATOM 1861 C C . GLY A 1 227 ? -4.156 -17.446 1.905 1.00 91.81 227 GLY A C 1
ATOM 1862 O O . GLY A 1 227 ? -4.493 -16.936 2.976 1.00 91.81 227 GLY A O 1
ATOM 1863 N N . SER A 1 228 ? -2.934 -17.270 1.394 1.00 94.25 228 SER A N 1
ATOM 1864 C CA . SER A 1 228 ? -1.940 -16.384 1.996 1.00 94.25 228 SER A CA 1
ATOM 1865 C C . SER A 1 228 ? -2.222 -14.913 1.673 1.00 94.25 228 SER A C 1
ATOM 1867 O O . SER A 1 228 ? -2.972 -14.581 0.755 1.00 94.25 228 SER A O 1
ATOM 1869 N N . TYR A 1 229 ? -1.614 -14.008 2.442 1.00 94.19 229 TYR A N 1
ATOM 1870 C CA . TYR A 1 229 ? -1.710 -12.569 2.206 1.00 94.19 229 TYR A CA 1
ATOM 1871 C C . TYR A 1 229 ? -0.368 -12.011 1.763 1.00 94.19 229 TYR A C 1
ATOM 1873 O O . TYR A 1 229 ? 0.653 -12.232 2.418 1.00 94.19 229 TYR A O 1
ATOM 1881 N N . ARG A 1 230 ? -0.395 -11.209 0.704 1.00 93.75 230 ARG A N 1
ATOM 1882 C CA . ARG A 1 230 ? 0.770 -10.513 0.161 1.00 93.75 230 ARG A CA 1
ATOM 1883 C C . ARG A 1 230 ? 0.607 -9.006 0.309 1.00 93.75 230 ARG A C 1
ATOM 1885 O O . ARG A 1 230 ? -0.508 -8.502 0.268 1.00 93.75 230 ARG A O 1
ATOM 1892 N N . ALA A 1 231 ? 1.702 -8.274 0.498 1.00 92.94 231 ALA A N 1
ATOM 1893 C CA . ALA A 1 231 ? 1.645 -6.814 0.517 1.00 92.94 231 ALA A CA 1
ATOM 1894 C C . ALA A 1 231 ? 1.151 -6.279 -0.836 1.00 92.94 231 ALA A C 1
ATOM 1896 O O . ALA A 1 231 ? 1.588 -6.757 -1.884 1.00 92.94 231 ALA A O 1
ATOM 1897 N N . ALA A 1 232 ? 0.259 -5.290 -0.801 1.00 94.38 232 ALA A N 1
ATOM 1898 C CA . ALA A 1 232 ? -0.238 -4.613 -1.991 1.00 94.38 232 ALA A CA 1
ATOM 1899 C C . ALA A 1 232 ? 0.190 -3.137 -1.974 1.00 94.38 232 ALA A C 1
ATOM 1901 O O . ALA A 1 232 ? 0.230 -2.528 -0.900 1.00 94.38 232 ALA A O 1
ATOM 1902 N N . PRO A 1 233 ? 0.512 -2.550 -3.136 1.00 93.00 233 PRO A N 1
ATOM 1903 C CA . PRO A 1 233 ? 0.890 -1.152 -3.219 1.00 93.00 233 PRO A CA 1
ATOM 1904 C C . PRO A 1 233 ? -0.273 -0.228 -2.879 1.00 93.00 233 PRO A C 1
ATOM 1906 O O . PRO A 1 233 ? -1.431 -0.456 -3.245 1.00 93.00 233 PRO A O 1
ATOM 1909 N N . TRP A 1 234 ? 0.069 0.836 -2.162 1.00 92.44 234 TRP A N 1
ATOM 1910 C CA . TRP A 1 234 ? -0.852 1.874 -1.747 1.00 92.44 234 TRP A CA 1
ATOM 1911 C C . TRP A 1 234 ? -0.102 3.195 -1.781 1.00 92.44 234 TRP A C 1
ATOM 1913 O O . TRP A 1 234 ? 0.671 3.511 -0.877 1.00 92.44 234 TRP A O 1
ATOM 1923 N N . SER A 1 235 ? -0.321 3.950 -2.854 1.00 89.38 235 SER A N 1
ATOM 1924 C CA . SER A 1 235 ? 0.338 5.237 -3.053 1.00 89.38 235 SER A CA 1
ATOM 1925 C C . SER A 1 235 ? 0.142 6.163 -1.849 1.00 89.38 235 SER A C 1
ATOM 1927 O O . SER A 1 235 ? -0.931 6.197 -1.244 1.00 89.38 235 SER A O 1
ATOM 1929 N N . LYS A 1 236 ? 1.151 6.981 -1.538 1.00 88.62 236 LYS A N 1
ATOM 1930 C CA . LYS A 1 236 ? 1.130 7.979 -0.455 1.00 88.62 236 LYS A CA 1
ATOM 1931 C C . LYS A 1 236 ? -0.116 8.845 -0.497 1.00 88.62 236 LYS A C 1
ATOM 1933 O O . LYS A 1 236 ? -0.779 9.011 0.519 1.00 88.62 236 LYS A O 1
ATOM 1938 N N . LYS A 1 237 ? -0.476 9.331 -1.686 1.00 87.00 237 LYS A N 1
ATOM 1939 C CA . LYS A 1 237 ? -1.702 10.103 -1.882 1.00 87.00 237 LYS A CA 1
ATOM 1940 C C . LYS A 1 237 ? -2.946 9.292 -1.500 1.00 87.00 237 LYS A C 1
ATOM 1942 O O . LYS A 1 237 ? -3.787 9.780 -0.755 1.00 87.00 237 LYS A O 1
ATOM 1947 N N . GLY A 1 238 ? -3.045 8.043 -1.958 1.00 89.50 238 GLY A N 1
ATOM 1948 C CA . GLY A 1 238 ? -4.150 7.158 -1.589 1.00 89.50 238 GLY A CA 1
ATOM 1949 C C . GLY A 1 238 ? -4.212 6.872 -0.084 1.00 89.50 238 GLY A C 1
ATOM 1950 O O . GLY A 1 238 ? -5.306 6.766 0.469 1.00 89.50 238 GLY A O 1
ATOM 1951 N N . ILE A 1 239 ? -3.062 6.760 0.587 1.00 92.75 239 ILE A N 1
ATOM 1952 C CA . ILE A 1 239 ? -2.963 6.594 2.045 1.00 92.75 239 ILE A CA 1
ATOM 1953 C C . ILE A 1 239 ? -3.454 7.856 2.758 1.00 92.75 239 ILE A C 1
ATOM 1955 O O . ILE A 1 239 ? -4.214 7.756 3.719 1.00 92.75 239 ILE A O 1
ATOM 1959 N N . GLU A 1 240 ? -3.046 9.040 2.302 1.00 92.06 240 GLU A N 1
ATOM 1960 C CA . GLU A 1 240 ? -3.492 10.325 2.851 1.00 92.06 240 GLU A CA 1
ATOM 1961 C C . GLU A 1 240 ? -5.010 10.499 2.713 1.00 92.06 240 GLU A C 1
ATOM 1963 O O . GLU A 1 240 ? -5.691 10.820 3.691 1.00 92.06 240 GLU A O 1
ATOM 1968 N N . ASP A 1 241 ? -5.559 10.222 1.528 1.00 91.19 241 ASP A N 1
ATOM 1969 C CA . ASP A 1 241 ? -6.997 10.302 1.258 1.00 91.19 241 ASP A CA 1
ATOM 1970 C C . ASP A 1 241 ? -7.790 9.325 2.143 1.00 91.19 241 ASP A C 1
ATOM 1972 O O . ASP A 1 241 ? -8.805 9.691 2.746 1.00 91.19 241 ASP A O 1
ATOM 1976 N N . ALA A 1 242 ? -7.291 8.099 2.307 1.00 92.50 242 ALA A N 1
ATOM 1977 C CA . ALA A 1 242 ? -7.889 7.111 3.193 1.00 92.50 242 ALA A CA 1
ATOM 1978 C C . ALA A 1 242 ? -7.767 7.470 4.680 1.00 92.50 242 ALA A C 1
ATOM 1980 O O . ALA A 1 242 ? -8.730 7.303 5.425 1.00 92.50 242 ALA A O 1
ATOM 1981 N N . ALA A 1 243 ? -6.630 8.004 5.129 1.00 93.38 243 ALA A N 1
ATOM 1982 C CA . ALA A 1 243 ? -6.446 8.459 6.506 1.00 93.38 243 ALA A CA 1
ATOM 1983 C C . ALA A 1 243 ? -7.419 9.599 6.848 1.00 93.38 243 ALA A C 1
ATOM 1985 O O . ALA A 1 243 ? -8.013 9.612 7.931 1.00 93.38 243 ALA A O 1
ATOM 1986 N N . ASN A 1 244 ? -7.645 10.517 5.904 1.00 91.38 244 ASN A N 1
ATOM 1987 C CA . ASN A 1 244 ? -8.656 11.564 6.026 1.00 91.38 244 ASN A CA 1
ATOM 1988 C C . ASN A 1 244 ? -10.073 10.978 6.111 1.00 91.38 244 ASN A C 1
ATOM 1990 O O . ASN A 1 244 ? -10.865 11.418 6.947 1.00 91.38 244 ASN A O 1
ATOM 1994 N N . ASN A 1 245 ? -10.390 9.973 5.287 1.00 89.94 245 ASN A N 1
ATOM 1995 C CA . ASN A 1 245 ? -11.678 9.279 5.328 1.00 89.94 245 ASN A CA 1
ATOM 1996 C C . ASN A 1 245 ? -11.911 8.584 6.682 1.00 89.94 245 ASN A C 1
ATOM 1998 O O . ASN A 1 245 ? -12.934 8.810 7.324 1.00 89.94 245 ASN A O 1
ATOM 2002 N N . ILE A 1 246 ? -10.926 7.819 7.163 1.00 89.69 246 ILE A N 1
ATOM 2003 C CA . ILE A 1 246 ? -10.975 7.131 8.461 1.00 89.69 246 ILE A CA 1
ATOM 2004 C C . ILE A 1 246 ? -11.160 8.139 9.596 1.00 89.69 246 ILE A C 1
ATOM 2006 O O . ILE A 1 246 ? -11.990 7.929 10.474 1.00 89.69 246 ILE A O 1
ATOM 2010 N N . THR A 1 247 ? -10.434 9.260 9.567 1.00 89.25 247 THR A N 1
ATOM 2011 C CA . THR A 1 247 ? -10.574 10.316 10.581 1.00 89.25 247 THR A CA 1
ATOM 2012 C C . THR A 1 247 ? -12.010 10.838 10.644 1.00 89.25 247 THR A C 1
ATOM 2014 O O . THR A 1 247 ? -12.574 10.926 11.732 1.00 89.25 247 THR A O 1
ATOM 2017 N N . ARG A 1 248 ? -12.624 11.132 9.489 1.00 87.19 248 ARG A N 1
ATOM 2018 C CA . ARG A 1 248 ? -14.018 11.605 9.414 1.00 87.19 248 ARG A CA 1
ATOM 2019 C C . ARG A 1 248 ? -15.006 10.569 9.937 1.00 87.19 248 ARG A C 1
ATOM 2021 O O . ARG A 1 248 ? -15.903 10.917 10.696 1.00 87.19 248 ARG A O 1
ATOM 2028 N N . GLN A 1 249 ? -14.835 9.305 9.557 1.00 82.94 249 GLN A N 1
ATOM 2029 C CA . GLN A 1 249 ? -15.712 8.233 10.021 1.00 82.94 249 GLN A CA 1
ATOM 2030 C C . GLN A 1 249 ? -15.616 8.028 11.528 1.00 82.94 249 GLN A C 1
ATOM 2032 O O . GLN A 1 249 ? -16.642 7.882 12.177 1.00 82.94 249 GLN A O 1
ATOM 2037 N N . LEU A 1 250 ? -14.408 8.042 12.094 1.00 81.44 250 LEU A N 1
ATOM 2038 C CA . LEU A 1 250 ? -14.223 7.905 13.534 1.00 81.44 250 LEU A CA 1
ATOM 2039 C C . LEU A 1 250 ? -14.902 9.051 14.293 1.00 81.44 250 LEU A C 1
ATOM 2041 O O . LEU A 1 250 ? -15.650 8.787 15.229 1.00 81.44 250 LEU A O 1
ATOM 2045 N N . GLN A 1 251 ? -14.725 10.298 13.840 1.00 80.19 251 GLN A N 1
ATOM 2046 C CA . GLN A 1 251 ? -15.432 11.463 14.392 1.00 80.19 251 GLN A CA 1
ATOM 2047 C C . GLN A 1 251 ? -16.956 11.282 14.354 1.00 80.19 251 GLN A C 1
ATOM 2049 O O . GLN A 1 251 ? -17.643 11.575 15.328 1.00 80.19 251 GLN A O 1
ATOM 2054 N N . TRP A 1 252 ? -17.498 10.772 13.247 1.00 74.31 252 TRP A N 1
ATOM 2055 C CA . TRP A 1 252 ? -18.934 10.517 13.123 1.00 74.31 252 TRP A CA 1
ATOM 2056 C C . TRP A 1 252 ? -19.425 9.371 14.007 1.00 74.31 252 TRP A C 1
ATOM 2058 O O . TRP A 1 252 ? -20.407 9.557 14.719 1.00 74.31 252 TRP A O 1
ATOM 2068 N N . VAL A 1 253 ? -18.732 8.228 14.024 1.00 70.81 253 VAL A N 1
ATOM 2069 C CA . VAL A 1 253 ? -19.066 7.072 14.876 1.00 70.81 253 VAL A CA 1
ATOM 2070 C C . VAL A 1 253 ? -19.033 7.452 16.356 1.00 70.81 253 VAL A C 1
ATOM 2072 O O . VAL A 1 253 ? -19.860 6.970 17.123 1.00 70.81 253 VAL A O 1
ATOM 2075 N N . TRP A 1 254 ? -18.115 8.328 16.771 1.00 70.06 254 TRP A N 1
ATOM 2076 C CA . TRP A 1 254 ? -18.060 8.832 18.145 1.00 70.06 254 TRP A CA 1
ATOM 2077 C C . TRP A 1 254 ? -19.134 9.877 18.467 1.00 70.06 254 TRP A C 1
ATOM 2079 O O . TRP A 1 254 ? -19.522 9.996 19.628 1.00 70.06 254 TRP A O 1
ATOM 2089 N N . ALA A 1 255 ? -19.634 10.610 17.469 1.00 64.12 255 ALA A N 1
ATOM 2090 C CA . ALA A 1 255 ? -20.720 11.573 17.640 1.00 64.12 255 ALA A CA 1
ATOM 2091 C C . ALA A 1 255 ? -22.114 10.918 17.699 1.00 64.12 255 ALA A C 1
ATOM 2093 O O . ALA A 1 255 ? -23.048 11.516 18.233 1.00 64.12 255 ALA A O 1
ATOM 2094 N N . SER A 1 256 ? -22.275 9.712 17.150 1.00 60.75 256 SER A N 1
ATOM 2095 C CA . SER A 1 256 ? -23.549 8.988 17.113 1.00 60.75 256 SER A CA 1
ATOM 2096 C C . SER A 1 256 ? -23.590 7.844 18.130 1.00 60.75 256 SER A C 1
ATOM 2098 O O . SER A 1 256 ? -22.847 6.873 17.995 1.00 60.75 256 SER A O 1
ATOM 2100 N N . GLU A 1 257 ? -24.516 7.889 19.092 1.00 55.28 257 GLU A N 1
ATOM 2101 C CA . GLU A 1 257 ? -24.793 6.733 19.968 1.00 55.28 257 GLU A CA 1
ATOM 2102 C C . GLU A 1 257 ? -25.402 5.549 19.172 1.00 55.28 257 GLU A C 1
ATOM 2104 O O . GLU A 1 257 ? -25.124 4.388 19.477 1.00 55.28 257 GLU A O 1
ATOM 2109 N N . ASP A 1 258 ? -26.106 5.840 18.068 1.00 51.41 258 ASP A N 1
ATOM 2110 C CA . ASP A 1 258 ? -26.890 4.888 17.263 1.00 51.41 258 ASP A CA 1
ATOM 2111 C C . ASP A 1 258 ? -26.413 4.763 15.800 1.00 51.41 258 ASP A C 1
ATOM 2113 O O . ASP A 1 258 ? -27.212 4.821 14.865 1.00 51.41 258 ASP A O 1
ATOM 2117 N N . PHE A 1 259 ? -25.111 4.598 15.537 1.00 49.72 259 PHE A N 1
ATOM 2118 C CA . PHE A 1 259 ? -24.711 4.237 14.170 1.00 49.72 259 PHE A CA 1
ATOM 2119 C C . PHE A 1 259 ? -25.124 2.790 13.865 1.00 49.72 259 PHE A C 1
ATOM 2121 O O . PHE A 1 259 ? -24.675 1.851 14.515 1.00 49.72 259 PHE A O 1
ATOM 2128 N N . ALA A 1 260 ? -25.966 2.590 12.865 1.00 45.91 260 ALA A N 1
ATOM 2129 C CA . ALA A 1 260 ? -26.037 1.347 12.119 1.00 45.91 260 ALA A CA 1
ATOM 2130 C C . ALA A 1 260 ? -25.868 1.763 10.661 1.00 45.91 260 ALA A C 1
ATOM 2132 O O . ALA A 1 260 ? -26.752 2.393 10.089 1.00 45.91 260 ALA A O 1
ATOM 2133 N N . SER A 1 261 ? -24.689 1.509 10.097 1.00 43.75 261 SER A N 1
ATOM 2134 C CA . SER A 1 261 ? -24.498 1.643 8.655 1.00 43.75 261 SER A CA 1
ATOM 2135 C C . SER A 1 261 ? -25.420 0.648 7.956 1.00 43.75 261 SER A C 1
ATOM 2137 O O . SER A 1 261 ? -25.324 -0.551 8.225 1.00 43.75 261 SER A O 1
ATOM 2139 N N . ASP A 1 262 ? -26.283 1.138 7.066 1.00 42.25 262 ASP A N 1
ATOM 2140 C CA . ASP A 1 262 ? -27.036 0.297 6.126 1.00 42.25 262 ASP A CA 1
ATOM 2141 C C . ASP A 1 262 ? -26.110 -0.345 5.070 1.00 42.25 262 ASP A C 1
ATOM 2143 O O . ASP A 1 262 ? -26.494 -1.322 4.429 1.00 42.25 262 ASP A O 1
ATOM 2147 N N . ASP A 1 263 ? -24.874 0.156 4.919 1.00 44.97 263 ASP A N 1
ATOM 2148 C CA . ASP A 1 263 ? -23.830 -0.472 4.105 1.00 44.97 263 ASP A CA 1
ATOM 2149 C C . ASP A 1 263 ? -23.152 -1.614 4.880 1.00 44.97 263 ASP A C 1
ATOM 2151 O O . ASP A 1 263 ? -22.760 -1.459 6.043 1.00 44.97 263 ASP A O 1
ATOM 2155 N N . GLU A 1 264 ? -23.033 -2.761 4.205 1.00 49.66 264 GLU A N 1
ATOM 2156 C CA . GLU A 1 264 ? -22.619 -4.063 4.729 1.00 49.66 264 GLU A CA 1
ATOM 2157 C C . GLU A 1 264 ? -21.400 -4.008 5.668 1.00 49.66 264 GLU A C 1
ATOM 2159 O O . GLU A 1 264 ? -20.351 -3.426 5.382 1.00 49.66 264 GLU A O 1
ATOM 2164 N N . ARG A 1 265 ? -21.556 -4.665 6.823 1.00 49.22 265 ARG A N 1
ATOM 2165 C CA . ARG A 1 265 ? -20.586 -4.705 7.922 1.00 49.22 265 ARG A CA 1
ATOM 2166 C C . ARG A 1 265 ? -19.242 -5.254 7.445 1.00 49.22 265 ARG A C 1
ATOM 2168 O O . ARG A 1 265 ? -19.132 -6.443 7.149 1.00 49.22 265 ARG A O 1
ATOM 2175 N N . ILE A 1 266 ? -18.186 -4.443 7.497 1.00 53.09 266 ILE A N 1
ATOM 2176 C CA . ILE A 1 266 ? -16.827 -4.990 7.464 1.00 53.09 266 ILE A CA 1
ATOM 2177 C C . ILE A 1 266 ? -16.595 -5.729 8.779 1.00 53.09 266 ILE A C 1
ATOM 2179 O O . ILE A 1 266 ? -16.463 -5.129 9.846 1.00 53.09 266 ILE A O 1
ATOM 2183 N N . ILE A 1 267 ? -16.550 -7.055 8.696 1.00 58.41 267 ILE A N 1
ATOM 2184 C CA . ILE A 1 267 ? -16.180 -7.906 9.820 1.00 58.41 267 ILE A CA 1
ATOM 2185 C C . ILE A 1 267 ? -14.653 -7.964 9.865 1.00 58.41 267 ILE A C 1
ATOM 2187 O O . ILE A 1 267 ? -14.008 -8.447 8.933 1.00 58.41 267 ILE A O 1
ATOM 2191 N N . LEU A 1 268 ? -14.067 -7.450 10.947 1.00 61.88 268 LEU A N 1
ATOM 2192 C CA . LEU A 1 268 ? -12.657 -7.663 11.257 1.00 61.88 268 LEU A CA 1
ATOM 2193 C C . LEU A 1 268 ? -12.518 -8.993 11.998 1.00 61.88 268 LEU A C 1
ATOM 2195 O O . LEU A 1 268 ? -12.968 -9.139 13.134 1.00 61.88 268 LEU A O 1
ATOM 2199 N N . HIS A 1 269 ? -11.885 -9.971 11.358 1.00 59.28 269 HIS A N 1
ATOM 2200 C CA . HIS A 1 269 ? -11.602 -11.262 11.980 1.00 59.28 269 HIS A CA 1
ATOM 2201 C C . HIS A 1 269 ? -10.262 -11.201 12.719 1.00 59.28 269 HIS A C 1
ATOM 2203 O O . HIS A 1 269 ? -9.232 -11.541 12.142 1.00 59.28 269 HIS A O 1
ATOM 2209 N N . PHE A 1 270 ? -10.260 -10.738 13.973 1.00 56.62 270 PHE A N 1
ATOM 2210 C CA . PHE A 1 270 ? -9.062 -10.792 14.818 1.00 56.62 270 PHE A CA 1
ATOM 2211 C C . PHE A 1 270 ? -8.723 -12.249 15.158 1.00 56.62 270 PHE A C 1
ATOM 2213 O O . PHE A 1 270 ? -9.546 -12.950 15.750 1.00 56.62 270 PHE A O 1
ATOM 2220 N N . GLN A 1 271 ? -7.524 -12.681 14.766 1.00 54.50 271 GLN A N 1
ATOM 2221 C CA . GLN A 1 271 ? -6.923 -13.971 15.119 1.00 54.50 271 GLN A CA 1
ATOM 2222 C C . GLN A 1 2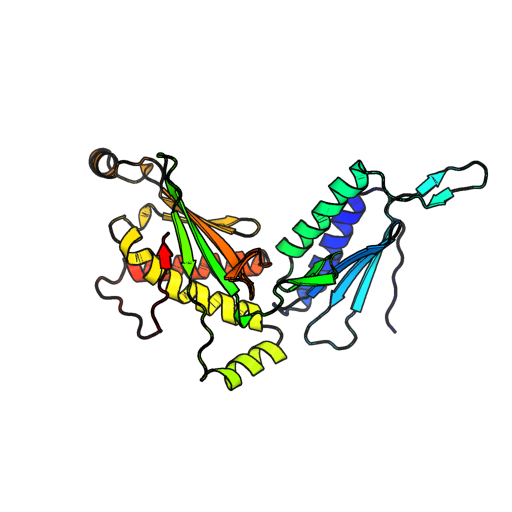71 ? -6.108 -13.871 16.411 1.00 54.50 271 GLN A C 1
ATOM 2224 O O . GLN A 1 271 ? -5.499 -12.798 16.654 1.00 54.50 271 GLN A O 1
#

pLDDT: mean 78.07, std 13.62, range [33.22, 95.62]

Secondary structure (DSSP, 8-state):
----------SHHHHHHHHHHHHHHHHTT--TT-EEEEEEETTEEEEEEE-SS-TT-EEEEEEE--EEEETTEEEE-PPPHHHHHHHTHHHHHHHHH-SEEE-TT--EESS-GGGEEEEEEEEETTS--EEEEPPP---TT-HHHHHHHHHHT-HHHHHHHHHHHTHHHHHHHHHTTS-GGGEEEEEETTEEEEEEEGGGS-HHHHHHHS-SEEEEEEEEEEE-TTS-EEE----HHHHHHHHHHHHHHHHHHHH-TT---SS-----EE-

Foldseek 3Di:
DDDQDADADDALVSVVVVLLVVLVVCVVVDFQQWEWEWAPPPQWIWIWIDDLADVVPTDIYIYGQDWDQDPVGIDRDGDDPVSVVSVVVVVLVRLARHQWYQYNVRAIFVNDLQQKWKWKWKDFPVRDIWIWIWDGDDDPPCVVVLVVCSNRNNNNLVRLLLNLLQVLVQCCVVPVVDDPVQWDWDFDRQWIKIWGQLVPDDPVVSVVVPTRIIMMIIGMWGQDPVRDIHGGRAYSVSSVVSSVSNNVSNVVSNVDPDDDPPPDHTHIDID

Sequence (271 aa):
MDSISTSFEYGLSEIMWEVRDVIKKVGHYYTEDMHISIKHTYPWIHVDLIHPRISGFHKTTFIFSRTLPKPDGLKWVSPSEADKWMLSELDRIAFDEANFITLNDEVLYPSDIKNLRLKVIEITDNAKSRTAYSGGWFTDQEDSVFNRFIVSGRSHAWIVNKLTSGLAEGLRTHLHQLPEVSWKVSPNNGTINLTYDTWRLSPEKRRKLGFYNLSYTISLVELMPDGSYRAAPWSKKGIEDAANNITRQLQWVWASEDFASDDERIILHFQ

Organism: Aeromonas hydrophila (NCBI:txid644)

Radius of gyration: 22.16 Å; chains: 1; bounding box: 70×36×69 Å